Protein AF-A0A382VD37-F1 (afdb_monomer)

Organism: NCBI:txid408172

Foldseek 3Di:
DPPPPPQPDPVLLVLLLVLLVVQLVVLVVQLVVLVVCLVPPDPVDVVPDPNVVSVVVSVVSNVVSVVSNVVSVVLNVDDSVVSSVVSVVVVVVVCVVVVVVVCCVPVPPPPPPVCVVCVVVVHAADPDDQVRVCVVCVVVVAQEDEQDDQPPDDDPVGPDGLHADDAQHWYWDDRPPRDTDIATAHRSRDGD

Structure (mmCIF, N/CA/C/O backbone):
data_AF-A0A382VD37-F1
#
_entry.id   AF-A0A382VD37-F1
#
loop_
_atom_site.group_PDB
_atom_site.id
_atom_site.type_symbol
_atom_site.label_atom_id
_atom_site.label_alt_id
_atom_site.label_comp_id
_atom_site.label_asym_id
_atom_site.label_entity_id
_atom_site.label_seq_id
_atom_site.pdbx_PDB_ins_code
_atom_site.Cartn_x
_atom_site.Cartn_y
_atom_site.Cartn_z
_atom_site.occupancy
_atom_site.B_iso_or_equiv
_atom_site.auth_seq_id
_atom_site.auth_comp_id
_atom_site.auth_asym_id
_atom_site.auth_atom_id
_atom_site.pdbx_PDB_model_num
ATOM 1 N N . MET A 1 1 ? -47.216 -0.423 23.327 1.00 40.50 1 MET A N 1
ATOM 2 C CA . MET A 1 1 ? -46.438 -1.498 22.677 1.00 40.50 1 MET A CA 1
ATOM 3 C C . MET A 1 1 ? -44.983 -1.090 22.756 1.00 40.50 1 MET A C 1
ATOM 5 O O . MET A 1 1 ? -44.621 -0.078 22.175 1.00 40.50 1 MET A O 1
ATOM 9 N N . LYS A 1 2 ? -44.210 -1.758 23.613 1.00 43.31 2 LYS A N 1
ATOM 10 C CA . LYS A 1 2 ? -42.785 -1.485 23.799 1.00 43.31 2 LYS A CA 1
ATOM 11 C C . LYS A 1 2 ? -42.095 -2.097 22.583 1.00 43.31 2 LYS A C 1
ATOM 13 O O . LYS A 1 2 ? -42.167 -3.310 22.415 1.00 43.31 2 LYS A O 1
ATOM 18 N N . ASP A 1 3 ? -41.589 -1.253 21.694 1.00 46.91 3 ASP A N 1
ATOM 19 C CA . ASP A 1 3 ? -40.786 -1.697 20.562 1.00 46.91 3 ASP A CA 1
ATOM 20 C C . ASP A 1 3 ? -39.584 -2.456 21.131 1.00 46.91 3 ASP A C 1
ATOM 22 O O . ASP A 1 3 ? -38.801 -1.907 21.911 1.00 46.91 3 ASP A O 1
ATOM 26 N N . ASN A 1 4 ? -39.525 -3.756 20.856 1.00 46.91 4 ASN A N 1
ATOM 27 C CA . ASN A 1 4 ? -38.399 -4.586 21.233 1.00 46.91 4 ASN A CA 1
ATOM 28 C C . ASN A 1 4 ? -37.254 -4.189 20.305 1.00 46.91 4 ASN A C 1
ATOM 30 O O . ASN A 1 4 ? -37.081 -4.777 19.239 1.00 46.91 4 ASN A O 1
ATOM 34 N N . SER A 1 5 ? -36.481 -3.184 20.715 1.00 58.00 5 SER A N 1
ATOM 35 C CA . SER A 1 5 ? -35.178 -2.904 20.130 1.00 58.00 5 SER A CA 1
ATOM 36 C C . SER A 1 5 ? -34.369 -4.197 20.182 1.00 58.00 5 SER A C 1
ATOM 38 O O . SER A 1 5 ? -33.968 -4.638 21.261 1.00 58.00 5 SER A O 1
ATOM 40 N N . HIS A 1 6 ? -34.205 -4.846 19.032 1.00 67.19 6 HIS A N 1
ATOM 41 C CA . HIS A 1 6 ? -33.364 -6.024 18.895 1.00 67.19 6 HIS A CA 1
ATOM 42 C C . HIS A 1 6 ? -31.930 -5.615 19.230 1.00 67.19 6 HIS A C 1
ATOM 44 O O . HIS A 1 6 ? -31.227 -5.067 18.384 1.00 67.19 6 HIS A O 1
ATOM 50 N N . GLU A 1 7 ? -31.511 -5.848 20.475 1.00 75.88 7 GLU A N 1
ATOM 51 C CA . GLU A 1 7 ? -30.113 -5.681 20.851 1.00 75.88 7 GLU A CA 1
ATOM 52 C C . GLU A 1 7 ? -29.248 -6.531 19.908 1.00 75.88 7 GLU A C 1
ATOM 54 O O . GLU A 1 7 ? -29.588 -7.691 19.630 1.00 75.88 7 GLU A O 1
ATOM 59 N N . PRO A 1 8 ? -28.144 -5.977 19.378 1.00 80.19 8 PRO A N 1
ATOM 60 C CA . PRO A 1 8 ? -27.289 -6.713 18.467 1.00 80.19 8 PRO A CA 1
ATOM 61 C C . PRO A 1 8 ? -26.731 -7.962 19.161 1.00 80.19 8 PRO A C 1
ATOM 63 O O . PRO A 1 8 ? -26.454 -7.944 20.365 1.00 80.19 8 PRO A O 1
ATOM 66 N N . PRO A 1 9 ? -26.525 -9.061 18.414 1.00 89.19 9 PRO A N 1
ATOM 67 C CA . PRO A 1 9 ? -26.080 -10.316 18.997 1.00 89.19 9 PRO A CA 1
ATOM 68 C C . PRO A 1 9 ? -24.753 -10.121 19.734 1.00 89.19 9 PRO A C 1
ATOM 70 O O . PRO A 1 9 ? -23.871 -9.388 19.284 1.00 89.19 9 PRO A O 1
ATOM 73 N N . GLN A 1 10 ? -24.567 -10.831 20.847 1.00 89.69 10 GLN A N 1
ATOM 74 C CA . GLN A 1 10 ? -23.383 -10.689 21.703 1.00 89.69 10 GLN A CA 1
ATOM 75 C C . GLN A 1 10 ? -22.058 -10.861 20.933 1.00 89.69 10 GLN A C 1
ATOM 77 O O . GLN A 1 10 ? -21.050 -10.228 21.255 1.00 89.69 10 GLN A O 1
ATOM 82 N N . ILE A 1 11 ? -22.066 -11.691 19.885 1.00 92.00 11 ILE A N 1
ATOM 83 C CA . ILE A 1 11 ? -20.935 -11.886 18.970 1.00 92.00 11 ILE A CA 1
ATOM 84 C C . ILE A 1 11 ? -20.590 -10.585 18.231 1.00 92.00 11 ILE A C 1
ATOM 86 O O . ILE A 1 11 ? -19.419 -10.219 18.177 1.00 92.00 11 ILE A O 1
ATOM 90 N N . ALA A 1 12 ? -21.585 -9.851 17.724 1.00 92.88 12 ALA A N 1
ATOM 91 C CA . ALA A 1 12 ? -21.375 -8.583 17.025 1.00 92.88 12 ALA A CA 1
ATOM 92 C C . ALA A 1 12 ? -20.800 -7.507 17.955 1.00 92.88 12 ALA A C 1
ATOM 94 O O . ALA A 1 12 ? -19.926 -6.746 17.551 1.00 92.88 12 ALA A O 1
ATOM 95 N N . ILE A 1 13 ? -21.215 -7.484 19.225 1.00 93.00 13 ILE A N 1
ATOM 96 C CA . ILE A 1 13 ? -20.663 -6.557 20.225 1.00 93.00 13 ILE A CA 1
ATOM 97 C C . ILE A 1 13 ? -19.182 -6.866 20.495 1.00 93.00 13 ILE A C 1
ATOM 99 O O . ILE A 1 13 ? -18.349 -5.956 20.517 1.00 93.00 13 ILE A O 1
ATOM 103 N N . LYS A 1 14 ? -18.832 -8.150 20.671 1.00 95.00 14 LYS A N 1
ATOM 104 C CA . LYS A 1 14 ? -17.433 -8.585 20.847 1.00 95.00 14 LYS A CA 1
ATOM 105 C C . LYS A 1 14 ? -16.588 -8.254 19.619 1.00 95.00 14 LYS A C 1
ATOM 107 O O . LYS A 1 14 ? -15.491 -7.722 19.771 1.00 95.00 14 LYS A O 1
ATOM 112 N N . PHE A 1 15 ? -17.118 -8.514 18.426 1.00 95.81 15 PHE A N 1
ATOM 113 C CA . PHE A 1 15 ? -16.482 -8.164 17.160 1.00 95.81 15 PHE A CA 1
ATOM 114 C C . PHE A 1 15 ? -16.232 -6.657 17.047 1.00 95.81 15 PHE A C 1
ATOM 116 O O . PHE A 1 15 ? -15.111 -6.242 16.773 1.00 95.81 15 PHE A O 1
ATOM 123 N N . ALA A 1 16 ? -17.235 -5.826 17.336 1.00 95.75 16 ALA A N 1
ATOM 124 C CA . ALA A 1 16 ? -17.094 -4.378 17.263 1.00 95.75 16 ALA A CA 1
ATOM 125 C C . ALA A 1 16 ? -16.011 -3.865 18.222 1.00 95.75 16 ALA A C 1
ATOM 127 O O . ALA A 1 16 ? -15.140 -3.097 17.822 1.00 95.75 16 ALA A O 1
ATOM 128 N N . ASN A 1 17 ? -16.005 -4.336 19.474 1.00 95.38 17 ASN A N 1
ATOM 129 C CA . ASN A 1 17 ? -14.954 -3.980 20.428 1.00 95.38 17 ASN A CA 1
ATOM 130 C C . ASN A 1 17 ? -13.564 -4.420 19.939 1.00 95.38 17 ASN A C 1
ATOM 132 O O . ASN A 1 17 ? -12.619 -3.646 20.066 1.00 95.38 17 ASN A O 1
ATOM 136 N N . LEU A 1 18 ? -13.442 -5.612 19.343 1.00 96.56 18 LEU A N 1
ATOM 137 C CA . LEU A 1 18 ? -12.189 -6.086 18.752 1.00 96.56 18 LEU A CA 1
ATOM 138 C C . LEU A 1 18 ? -11.702 -5.142 17.645 1.00 96.56 18 LEU A C 1
ATOM 140 O O . LEU A 1 18 ? -10.546 -4.732 17.678 1.00 96.56 18 LEU A O 1
ATOM 144 N N . VAL A 1 19 ? -12.577 -4.752 16.712 1.00 96.94 19 VAL A N 1
ATOM 145 C CA . VAL A 1 19 ? -12.241 -3.812 15.627 1.00 96.94 19 VAL A CA 1
ATOM 146 C C . VAL A 1 19 ? -11.709 -2.497 16.194 1.00 96.94 19 VAL A C 1
ATOM 148 O O . VAL A 1 19 ? -10.670 -2.012 15.749 1.00 96.94 19 VAL A O 1
ATOM 151 N N . PHE A 1 20 ? -12.371 -1.938 17.211 1.00 97.19 20 PHE A N 1
ATOM 152 C CA . PHE A 1 20 ? -11.917 -0.684 17.804 1.00 97.19 20 PHE A CA 1
ATOM 153 C C . PHE A 1 20 ? -10.587 -0.819 18.556 1.00 97.19 20 PHE A C 1
ATOM 155 O O . PHE A 1 20 ? -9.725 0.045 18.412 1.00 97.19 20 PHE A O 1
ATOM 162 N N . VAL A 1 21 ? -10.386 -1.906 19.308 1.00 97.25 21 VAL A N 1
ATOM 163 C CA . VAL A 1 21 ? -9.115 -2.183 20.003 1.00 97.25 21 VAL A CA 1
ATOM 164 C C . VAL A 1 21 ? -7.969 -2.369 19.008 1.00 97.25 21 VAL A C 1
ATOM 166 O O . VAL A 1 21 ? -6.906 -1.779 19.191 1.00 97.25 21 VAL A O 1
ATOM 169 N N . LEU A 1 22 ? -8.185 -3.136 17.935 1.00 97.19 22 LEU A N 1
ATOM 170 C CA . LEU A 1 22 ? -7.194 -3.317 16.872 1.00 97.19 22 LEU A CA 1
ATOM 171 C C . LEU A 1 22 ? -6.863 -1.991 16.183 1.00 97.19 22 LEU A C 1
ATOM 173 O O . LEU A 1 22 ? -5.694 -1.727 15.918 1.00 97.19 22 LEU A O 1
ATOM 177 N N . GLY A 1 23 ? -7.861 -1.132 15.959 1.00 96.31 23 GLY A N 1
ATOM 178 C CA . GLY A 1 23 ? -7.646 0.215 15.433 1.00 96.31 23 GLY A CA 1
ATOM 179 C C . GLY A 1 23 ? -6.770 1.074 16.349 1.00 96.31 23 GLY A C 1
ATOM 180 O O . GLY A 1 23 ? -5.810 1.679 15.877 1.00 96.31 23 GLY A O 1
ATOM 181 N N . VAL A 1 24 ? -7.031 1.080 17.664 1.00 97.31 24 VAL A N 1
ATOM 182 C CA . VAL A 1 24 ? -6.170 1.784 18.635 1.00 97.31 24 VAL A CA 1
ATOM 183 C C . VAL A 1 24 ? -4.738 1.253 18.578 1.00 97.31 24 VAL A C 1
ATOM 185 O O . VAL A 1 24 ? -3.804 2.044 18.459 1.00 97.31 24 VAL A O 1
ATOM 188 N N . LEU A 1 25 ? -4.553 -0.071 18.621 1.00 97.44 25 LEU A N 1
ATOM 189 C CA . LEU A 1 25 ? -3.226 -0.690 18.555 1.00 97.44 25 LEU A CA 1
ATOM 190 C C . LEU A 1 25 ? -2.492 -0.324 17.262 1.00 97.44 25 LEU A C 1
ATOM 192 O O . LEU A 1 25 ? -1.325 0.058 17.315 1.00 97.44 25 LEU A O 1
ATOM 196 N N . PHE A 1 26 ? -3.175 -0.380 16.117 1.00 96.69 26 PHE A N 1
ATOM 197 C CA . PHE A 1 26 ? -2.612 -0.001 14.824 1.00 96.69 26 PHE A CA 1
ATOM 198 C C . PHE A 1 26 ? -2.076 1.434 14.835 1.00 96.69 26 PHE A C 1
ATOM 200 O O . PHE A 1 26 ? -0.938 1.666 14.432 1.00 96.69 26 PHE A O 1
ATOM 207 N N . PHE A 1 27 ? -2.850 2.394 15.351 1.00 97.62 27 PHE A N 1
ATOM 208 C CA . PHE A 1 27 ? -2.403 3.786 15.410 1.00 97.62 27 PHE A CA 1
ATOM 209 C C . PHE A 1 27 ? -1.290 4.025 16.434 1.00 97.62 27 PHE A C 1
ATOM 211 O O . PHE A 1 27 ? -0.398 4.830 16.166 1.00 97.62 27 PHE A O 1
ATOM 218 N N . VAL A 1 28 ? -1.272 3.297 17.556 1.00 97.00 28 VAL A N 1
ATOM 219 C CA . VAL A 1 28 ? -0.129 3.311 18.486 1.00 97.00 28 VAL A CA 1
ATOM 220 C C . VAL A 1 28 ? 1.139 2.836 17.775 1.00 97.00 28 VAL A C 1
ATOM 222 O O . VAL A 1 28 ? 2.159 3.525 17.820 1.00 97.00 28 VAL A O 1
ATOM 225 N N . PHE A 1 29 ? 1.076 1.707 17.063 1.00 96.94 29 PHE A N 1
ATOM 226 C CA . PHE A 1 29 ? 2.214 1.203 16.294 1.00 96.94 29 PHE A CA 1
ATOM 227 C C . PHE A 1 29 ? 2.635 2.161 15.180 1.00 96.94 29 PHE A C 1
ATOM 229 O O . PHE A 1 29 ? 3.830 2.347 14.980 1.00 96.94 29 PHE A O 1
ATOM 236 N N . LEU A 1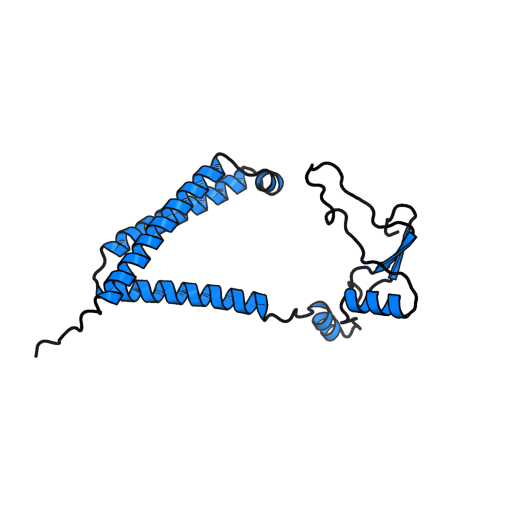 30 ? 1.692 2.812 14.496 1.00 96.00 30 LEU A N 1
ATOM 237 C CA . LEU A 1 30 ? 1.988 3.796 13.453 1.00 96.00 30 LEU A CA 1
ATOM 238 C C . LEU A 1 30 ? 2.751 5.006 14.008 1.00 96.00 30 LEU A C 1
ATOM 240 O O . LEU A 1 30 ? 3.718 5.458 13.391 1.00 96.00 30 LEU A O 1
ATOM 244 N N . ILE A 1 31 ? 2.363 5.507 15.185 1.00 95.25 31 ILE A N 1
ATOM 245 C CA . ILE A 1 31 ? 3.072 6.602 15.861 1.00 95.25 31 ILE A CA 1
ATOM 246 C C . ILE A 1 31 ? 4.474 6.145 16.276 1.00 95.25 31 ILE A C 1
ATOM 248 O O . ILE A 1 31 ? 5.445 6.825 15.952 1.00 95.25 31 ILE A O 1
ATOM 252 N N . ILE A 1 32 ? 4.597 4.986 16.935 1.00 95.12 32 ILE A N 1
ATOM 253 C CA . ILE A 1 32 ? 5.898 4.436 17.353 1.00 95.12 32 ILE A CA 1
ATOM 254 C C . ILE A 1 32 ? 6.809 4.247 16.141 1.00 95.12 32 ILE A C 1
ATOM 256 O O . ILE A 1 32 ? 7.943 4.712 16.153 1.00 95.12 32 ILE A O 1
ATOM 260 N N . PHE A 1 33 ? 6.306 3.629 15.073 1.00 92.88 33 PHE A N 1
ATOM 261 C CA . PHE A 1 33 ? 7.038 3.434 13.826 1.00 92.88 33 PHE A CA 1
ATOM 262 C C . PHE A 1 33 ? 7.534 4.764 13.252 1.00 92.88 33 PHE A C 1
ATOM 264 O O . PHE A 1 33 ? 8.702 4.875 12.882 1.00 92.88 33 PHE A O 1
ATOM 271 N N . SER A 1 34 ? 6.672 5.783 13.228 1.00 90.62 34 SER A N 1
ATOM 272 C CA . SER A 1 34 ? 7.020 7.111 12.717 1.00 90.62 34 SER A CA 1
ATOM 273 C C . SER A 1 34 ? 8.104 7.784 13.561 1.00 90.62 34 SER A C 1
ATOM 275 O O . SER A 1 34 ? 9.024 8.377 13.008 1.00 90.62 34 SER A O 1
ATOM 277 N N . ILE A 1 35 ? 8.047 7.646 14.890 1.00 90.50 35 ILE A N 1
ATOM 278 C CA . ILE A 1 35 ? 9.073 8.161 15.808 1.00 90.50 35 ILE A CA 1
ATOM 279 C C . ILE A 1 35 ? 10.390 7.393 15.633 1.00 90.50 35 ILE A C 1
ATOM 281 O O . ILE A 1 35 ? 11.450 7.999 15.500 1.00 90.50 35 ILE A O 1
ATOM 285 N N . CYS A 1 36 ? 10.349 6.060 15.585 1.00 88.88 36 CYS A N 1
ATOM 286 C CA . CYS A 1 36 ? 11.542 5.241 15.374 1.00 88.88 36 CYS A CA 1
ATOM 287 C C . CYS A 1 36 ? 12.233 5.582 14.049 1.00 88.88 36 CYS A C 1
ATOM 289 O O . CYS A 1 36 ? 13.454 5.716 14.011 1.00 88.88 36 CYS A O 1
ATOM 291 N N . ARG A 1 37 ? 11.459 5.760 12.972 1.00 84.25 37 ARG A N 1
ATOM 292 C CA . ARG A 1 37 ? 11.990 6.141 11.660 1.00 84.25 37 ARG A CA 1
ATOM 293 C C . ARG A 1 37 ? 12.454 7.586 11.572 1.00 84.25 37 ARG A C 1
ATOM 295 O O . ARG A 1 37 ? 13.310 7.876 10.743 1.00 84.25 37 ARG A O 1
ATOM 302 N N . PHE A 1 38 ? 11.933 8.459 12.424 1.00 82.94 38 PHE A N 1
ATOM 303 C CA . PHE A 1 38 ? 12.441 9.814 12.564 1.00 82.94 38 PHE A CA 1
ATOM 304 C C . PHE A 1 38 ? 13.868 9.828 13.136 1.00 82.94 38 PHE A C 1
ATOM 306 O O . PHE A 1 38 ? 14.720 10.541 12.616 1.00 82.94 38 PHE A O 1
ATOM 313 N N . TYR A 1 39 ? 14.146 9.011 14.159 1.00 82.19 39 TYR A N 1
ATOM 314 C CA . TYR A 1 39 ? 15.483 8.937 14.765 1.00 82.19 39 TYR A CA 1
ATOM 315 C C . TYR A 1 39 ? 16.482 8.103 13.954 1.00 82.19 39 TYR A C 1
ATOM 317 O O . TYR A 1 39 ? 17.660 8.439 13.931 1.00 82.19 39 TYR A O 1
ATOM 325 N N . ASN A 1 40 ? 16.017 7.043 13.286 1.00 81.00 40 ASN A N 1
ATOM 326 C CA . ASN A 1 40 ? 16.848 6.148 12.479 1.00 81.00 40 ASN A CA 1
ATOM 327 C C . ASN A 1 40 ? 16.296 6.040 11.041 1.00 81.00 40 ASN A C 1
ATOM 329 O O . ASN A 1 40 ? 15.638 5.044 10.704 1.00 81.00 40 ASN A O 1
ATOM 333 N N . PRO A 1 41 ? 16.502 7.060 10.187 1.00 75.75 41 PRO A N 1
ATOM 334 C CA . PRO A 1 41 ? 16.145 6.977 8.773 1.00 75.75 41 PRO A CA 1
ATOM 335 C C . PRO A 1 41 ? 17.007 5.923 8.059 1.00 75.75 41 PRO A C 1
ATOM 337 O O . PRO A 1 41 ? 18.180 5.754 8.370 1.00 75.75 41 PRO A O 1
ATOM 340 N N . THR A 1 42 ? 16.428 5.188 7.104 1.00 71.38 42 THR A N 1
ATOM 341 C CA . THR A 1 42 ? 17.194 4.235 6.278 1.00 71.38 42 THR A CA 1
ATOM 342 C C . THR A 1 42 ? 17.986 4.954 5.201 1.00 71.38 42 THR A C 1
ATOM 344 O O . THR A 1 42 ? 17.493 5.935 4.646 1.00 71.38 42 THR A O 1
ATOM 347 N N . ASP A 1 43 ? 19.123 4.380 4.817 1.00 65.75 43 ASP A N 1
ATOM 348 C CA . ASP A 1 43 ? 20.001 4.907 3.767 1.00 65.75 43 ASP A CA 1
ATOM 349 C C . ASP A 1 43 ? 19.255 5.196 2.451 1.00 65.75 43 ASP A C 1
ATOM 351 O O . ASP A 1 43 ? 19.401 6.276 1.887 1.00 65.75 43 ASP A O 1
ATOM 355 N N . ASP A 1 44 ? 18.344 4.312 2.023 1.00 63.09 44 ASP A N 1
AT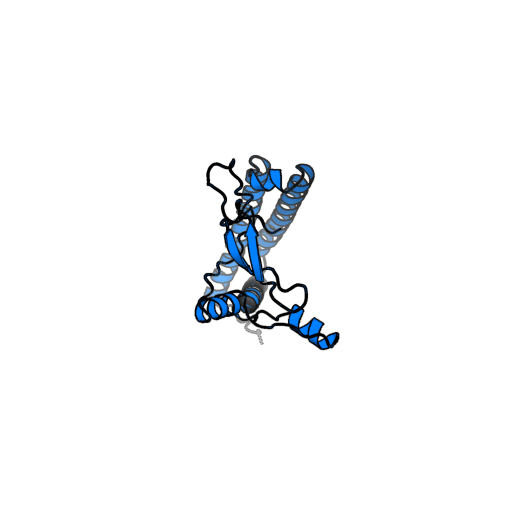OM 356 C CA . ASP A 1 44 ? 17.506 4.523 0.825 1.00 63.09 44 ASP A CA 1
ATOM 357 C C . ASP A 1 44 ? 16.611 5.775 0.922 1.00 63.09 44 ASP A C 1
ATOM 359 O O . ASP A 1 44 ? 16.399 6.495 -0.053 1.00 63.09 44 ASP A O 1
ATOM 363 N N . ALA A 1 45 ? 16.119 6.090 2.122 1.00 60.25 45 ALA A N 1
ATOM 364 C CA . ALA A 1 45 ? 15.268 7.255 2.340 1.00 60.25 45 ALA A CA 1
ATOM 365 C C . ALA A 1 45 ? 16.081 8.558 2.306 1.00 60.25 45 ALA A C 1
ATOM 367 O O . ALA A 1 45 ? 15.600 9.550 1.762 1.00 60.25 45 ALA A O 1
ATOM 368 N N . ILE A 1 46 ? 17.307 8.538 2.842 1.00 63.72 46 ILE A N 1
ATOM 369 C CA . ILE A 1 46 ? 18.244 9.673 2.827 1.00 63.72 46 ILE A CA 1
ATOM 370 C C . ILE A 1 46 ? 18.706 9.973 1.395 1.00 63.72 46 ILE A C 1
ATOM 372 O O . ILE A 1 46 ? 18.810 11.133 1.010 1.00 63.72 46 ILE A O 1
ATOM 376 N N . ILE A 1 47 ? 18.957 8.935 0.590 1.00 62.94 47 ILE A N 1
ATOM 377 C CA . ILE A 1 47 ? 19.387 9.084 -0.809 1.00 62.94 47 ILE A CA 1
ATOM 378 C C . ILE A 1 47 ? 18.268 9.685 -1.672 1.00 62.94 47 ILE A C 1
ATOM 380 O O . ILE A 1 47 ? 18.534 10.441 -2.606 1.00 62.94 47 ILE A O 1
ATOM 384 N N . LYS A 1 48 ? 17.010 9.349 -1.371 1.00 65.06 48 LYS A N 1
ATOM 385 C CA . LYS A 1 48 ? 15.863 9.669 -2.227 1.00 65.06 48 LYS A CA 1
ATOM 386 C C . LYS A 1 48 ? 15.136 10.963 -1.858 1.00 65.06 48 LYS A C 1
ATOM 388 O O . LYS A 1 48 ? 14.442 11.515 -2.708 1.00 65.06 48 LYS A O 1
ATOM 393 N N . PHE A 1 49 ? 15.277 11.441 -0.623 1.00 69.56 49 PHE A N 1
ATOM 394 C CA . PHE A 1 49 ? 14.553 12.606 -0.115 1.00 69.56 49 PHE A CA 1
ATOM 395 C C . PHE A 1 49 ? 15.462 13.541 0.673 1.00 69.56 49 PHE A C 1
ATOM 397 O O . PHE A 1 49 ? 16.358 13.113 1.395 1.00 69.56 49 PHE A O 1
ATOM 404 N N . SER A 1 50 ? 15.169 14.841 0.603 1.00 75.12 50 SER A N 1
ATOM 405 C CA . SER A 1 50 ? 15.798 15.798 1.515 1.00 75.12 50 SER A CA 1
ATOM 406 C C . SER A 1 50 ? 15.355 15.534 2.963 1.00 75.12 50 SER A C 1
ATOM 408 O O . SER A 1 50 ? 14.213 15.134 3.212 1.00 75.12 50 SER A O 1
ATOM 410 N N . ASN A 1 51 ? 16.234 15.800 3.936 1.00 73.06 51 ASN A N 1
ATOM 411 C CA . ASN A 1 51 ? 15.927 15.623 5.365 1.00 73.06 51 ASN A CA 1
ATOM 412 C C . ASN A 1 51 ? 14.634 16.348 5.787 1.00 73.06 51 ASN A C 1
ATOM 414 O O . ASN A 1 51 ? 13.847 15.824 6.578 1.00 73.06 51 ASN A O 1
ATOM 418 N N . ASP A 1 52 ? 14.371 17.516 5.200 1.00 80.19 52 ASP A N 1
ATOM 419 C CA . ASP A 1 52 ? 13.161 18.302 5.447 1.00 80.19 52 ASP A CA 1
ATOM 420 C C . ASP A 1 52 ? 11.883 17.626 4.927 1.00 80.19 52 ASP A C 1
ATOM 422 O O . ASP A 1 52 ? 10.815 17.743 5.534 1.00 80.19 52 ASP A O 1
ATOM 426 N N . GLU A 1 53 ? 11.954 16.913 3.802 1.00 84.25 53 GLU A N 1
ATOM 427 C CA . GLU A 1 53 ? 10.815 16.165 3.261 1.00 84.25 53 GLU A CA 1
ATOM 428 C C . GLU A 1 53 ? 10.493 14.932 4.095 1.00 84.25 53 GLU A C 1
ATOM 430 O O . GLU A 1 53 ? 9.317 14.690 4.381 1.00 84.25 53 GLU A O 1
ATOM 435 N N . LEU A 1 54 ? 11.520 14.206 4.544 1.00 82.38 54 LEU A N 1
ATOM 436 C CA . LEU A 1 54 ? 11.356 13.078 5.461 1.00 82.38 54 LEU A CA 1
ATOM 437 C C . LEU A 1 54 ? 10.719 13.530 6.775 1.00 82.38 54 LEU A C 1
ATOM 439 O O . LEU A 1 54 ? 9.747 12.924 7.230 1.00 82.38 54 LEU A O 1
ATOM 443 N N . LEU A 1 55 ? 11.198 14.639 7.345 1.00 83.12 55 LEU A N 1
ATOM 444 C CA . LEU A 1 55 ? 10.613 15.237 8.543 1.00 83.12 55 LEU A CA 1
ATOM 445 C C . LEU A 1 55 ? 9.128 15.559 8.330 1.00 83.12 55 LEU A C 1
ATOM 447 O O . LEU A 1 55 ? 8.279 15.134 9.117 1.00 83.12 55 LEU A O 1
ATOM 451 N N . ARG A 1 56 ? 8.786 16.266 7.244 1.00 87.81 56 ARG A N 1
ATOM 452 C CA . ARG A 1 56 ? 7.387 16.594 6.924 1.00 87.81 56 ARG A CA 1
ATOM 453 C C . ARG A 1 56 ? 6.527 15.345 6.742 1.00 87.81 56 ARG A C 1
ATOM 455 O O . ARG A 1 56 ? 5.357 15.363 7.120 1.00 87.81 56 ARG A O 1
ATOM 462 N N . TYR A 1 57 ? 7.075 14.282 6.163 1.00 90.00 57 TYR A N 1
ATOM 463 C CA . TYR A 1 57 ? 6.371 13.020 5.966 1.00 90.00 57 TYR A CA 1
ATOM 464 C C . TYR A 1 57 ? 6.043 12.330 7.299 1.00 90.00 57 TYR A C 1
ATOM 466 O O . TYR A 1 57 ? 4.874 12.045 7.564 1.00 90.00 57 TYR A O 1
ATOM 474 N N . TYR A 1 58 ? 7.029 12.133 8.178 1.00 90.44 58 TYR A N 1
ATOM 475 C CA . TYR A 1 58 ? 6.795 11.474 9.469 1.00 90.44 58 TYR A CA 1
ATOM 476 C C . TYR A 1 58 ? 5.932 12.314 10.416 1.00 90.44 58 TYR A C 1
ATOM 478 O O . TYR A 1 58 ? 5.089 11.757 11.119 1.00 90.44 58 TYR A O 1
ATOM 486 N N . LEU A 1 59 ? 6.045 13.647 10.385 1.00 90.94 59 LEU A N 1
ATOM 487 C CA . LEU A 1 59 ? 5.139 14.524 11.135 1.00 90.94 59 LEU A CA 1
ATOM 488 C C . LEU A 1 59 ? 3.681 14.373 10.681 1.00 90.94 59 LEU A C 1
ATOM 490 O O . LEU A 1 59 ? 2.783 14.316 11.522 1.00 90.94 59 LEU A O 1
ATOM 494 N N . LYS A 1 60 ? 3.430 14.250 9.370 1.00 94.38 60 LYS A N 1
ATOM 495 C CA . LYS A 1 60 ? 2.082 13.967 8.848 1.00 94.38 60 LYS A CA 1
ATOM 496 C C . LYS A 1 60 ? 1.564 12.615 9.338 1.00 94.38 60 LYS A C 1
ATOM 498 O O . LYS A 1 60 ? 0.403 12.533 9.732 1.00 94.38 60 LYS A O 1
ATOM 503 N N . LEU A 1 61 ? 2.406 11.579 9.357 1.00 94.38 61 LEU A N 1
ATOM 504 C CA . LEU A 1 61 ? 2.021 10.259 9.868 1.00 94.38 61 LEU A CA 1
ATOM 505 C C . LEU A 1 61 ? 1.680 10.295 11.359 1.00 94.38 61 LEU A C 1
ATOM 507 O O . LEU A 1 61 ? 0.645 9.763 11.749 1.00 94.38 61 LEU A O 1
ATOM 511 N N . ILE A 1 62 ? 2.488 10.970 12.182 1.00 95.19 62 ILE A N 1
ATOM 512 C CA . ILE A 1 62 ? 2.192 11.149 13.610 1.00 95.19 62 ILE A CA 1
ATOM 513 C C . ILE A 1 62 ? 0.863 11.887 13.787 1.00 95.19 62 ILE A C 1
ATOM 515 O O . ILE A 1 62 ? 0.027 11.456 14.578 1.00 95.19 62 ILE A O 1
ATOM 519 N N . PHE A 1 63 ? 0.631 12.960 13.026 1.00 96.00 63 PHE A N 1
ATOM 520 C CA . PHE A 1 63 ? -0.613 13.726 13.093 1.00 96.00 63 PHE A CA 1
ATOM 521 C C . PHE A 1 63 ? -1.843 12.869 12.754 1.00 96.00 63 PHE A C 1
ATOM 523 O O . PHE A 1 63 ? -2.814 12.850 13.513 1.00 96.00 63 PHE A O 1
ATOM 530 N N . ILE A 1 64 ? -1.779 12.093 11.666 1.00 96.81 64 ILE A N 1
ATOM 531 C CA . ILE A 1 64 ? -2.819 11.119 11.294 1.00 96.81 64 ILE A CA 1
ATOM 532 C C . ILE A 1 64 ? -2.991 10.069 12.399 1.00 96.81 64 ILE A C 1
ATOM 534 O O . ILE A 1 64 ? -4.118 9.726 12.754 1.00 96.81 64 ILE A O 1
ATOM 538 N N . GLY A 1 65 ? -1.884 9.596 12.973 1.00 96.62 65 GLY A N 1
ATOM 539 C CA . GLY A 1 65 ? -1.875 8.627 14.059 1.00 96.62 65 GLY A CA 1
ATOM 540 C C . GLY A 1 65 ? -2.621 9.107 15.296 1.00 96.62 65 GLY A C 1
ATOM 541 O O . GLY A 1 65 ? -3.457 8.383 15.831 1.00 96.62 65 GLY A O 1
ATOM 542 N N . VAL A 1 66 ? -2.374 10.346 15.722 1.00 97.00 66 VAL A N 1
ATOM 543 C CA . VAL A 1 66 ? -3.040 10.951 16.883 1.00 97.00 66 VAL A CA 1
ATOM 544 C C . VAL A 1 66 ? -4.540 11.109 16.633 1.00 97.00 66 VAL A C 1
ATOM 546 O O . VAL A 1 66 ? -5.341 10.736 17.491 1.00 97.00 66 VAL A O 1
ATOM 549 N N . ILE A 1 67 ? -4.938 11.595 15.452 1.00 97.56 67 ILE A N 1
ATOM 550 C CA . ILE A 1 67 ? -6.357 11.705 15.078 1.00 97.56 67 ILE A CA 1
ATOM 551 C C . ILE A 1 67 ? -7.024 10.325 15.091 1.00 97.56 67 ILE A C 1
ATOM 553 O O . ILE A 1 67 ? -8.104 10.168 15.664 1.00 97.56 67 ILE A O 1
ATOM 557 N N . GLY A 1 68 ? -6.370 9.319 14.506 1.00 96.56 68 GLY A N 1
ATOM 558 C CA . GLY A 1 68 ? -6.850 7.941 14.497 1.00 96.56 68 GLY A CA 1
ATOM 559 C C . GLY A 1 68 ? -7.015 7.376 15.906 1.00 96.56 68 GLY A C 1
ATOM 560 O O . GLY A 1 68 ? -8.054 6.800 16.225 1.00 96.56 68 GLY A O 1
ATOM 561 N N . LEU A 1 69 ? -6.044 7.608 16.789 1.00 96.81 69 LEU A N 1
ATOM 562 C CA . LEU A 1 69 ? -6.087 7.153 18.177 1.00 96.81 69 LEU A CA 1
ATOM 563 C C . LEU A 1 69 ? -7.251 7.783 18.952 1.00 96.81 69 LEU A C 1
ATOM 565 O O . LEU A 1 69 ? -7.947 7.082 19.687 1.00 96.81 69 LEU A O 1
ATOM 569 N N . ILE A 1 70 ? -7.514 9.076 18.744 1.00 96.88 70 ILE A N 1
ATOM 570 C CA . ILE A 1 70 ? -8.673 9.763 19.330 1.00 96.88 70 ILE A CA 1
ATOM 571 C C . ILE A 1 70 ? -9.974 9.175 18.778 1.00 96.88 70 ILE A C 1
ATOM 573 O O . ILE A 1 70 ? -10.868 8.846 19.557 1.00 96.88 70 ILE A O 1
ATOM 577 N N . PHE A 1 71 ? -10.083 9.005 17.458 1.00 96.31 71 PHE A N 1
ATOM 578 C CA . PHE A 1 71 ? -11.282 8.465 16.814 1.00 96.31 71 PHE A CA 1
ATOM 579 C C . PHE A 1 71 ? -11.608 7.048 17.306 1.00 96.31 71 PHE A C 1
ATOM 581 O O . PHE A 1 71 ? -12.726 6.787 17.753 1.00 96.31 71 PHE A O 1
ATOM 588 N N . PHE A 1 72 ? -10.631 6.140 17.289 1.00 95.94 72 PHE A N 1
ATOM 589 C CA . PHE A 1 72 ? -10.826 4.754 17.714 1.00 95.94 72 PHE A CA 1
ATOM 590 C C . PHE A 1 72 ? -10.981 4.621 19.235 1.00 95.94 72 PHE A C 1
ATOM 592 O O . PHE A 1 72 ? -11.821 3.849 19.703 1.00 95.94 72 PHE A O 1
ATOM 599 N N . GLY A 1 73 ? -10.246 5.421 20.013 1.00 94.31 73 GLY A N 1
ATOM 600 C CA . GLY A 1 73 ? -10.386 5.479 21.467 1.00 94.31 73 GLY A CA 1
ATOM 601 C C . GLY A 1 73 ? -11.761 5.994 21.901 1.00 94.31 73 GLY A C 1
ATOM 602 O O . GLY A 1 73 ? -12.396 5.407 22.778 1.00 94.31 73 GLY A O 1
ATOM 603 N N . PHE A 1 74 ? -12.269 7.045 21.250 1.00 94.31 74 PHE A N 1
ATOM 604 C CA . PHE A 1 74 ? -13.635 7.529 21.463 1.00 94.31 74 PHE A CA 1
ATOM 605 C C . PHE A 1 74 ? -14.676 6.513 20.977 1.00 94.31 74 PHE A C 1
ATOM 607 O O . PHE A 1 74 ? -15.691 6.298 21.641 1.00 94.31 74 PHE A 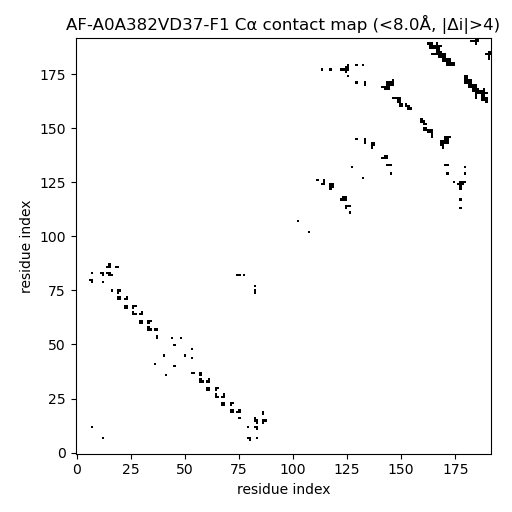O 1
ATOM 614 N N . GLY A 1 75 ? -14.385 5.814 19.878 1.00 92.06 75 GLY A N 1
ATOM 615 C CA . GLY A 1 75 ? -15.201 4.733 19.330 1.00 92.06 75 GLY A CA 1
ATOM 616 C C . GLY A 1 75 ? -15.540 3.629 20.338 1.00 92.06 75 GLY A C 1
ATOM 617 O O . GLY A 1 75 ? -16.669 3.134 20.365 1.00 92.06 75 GLY A O 1
ATOM 618 N N . LEU A 1 76 ? -14.621 3.310 21.258 1.00 92.88 76 LEU A N 1
ATOM 619 C CA . LEU A 1 76 ? -14.861 2.342 22.338 1.00 92.88 76 LEU A CA 1
ATOM 620 C C . LEU A 1 76 ? -15.956 2.776 23.324 1.00 92.88 76 LEU A C 1
ATOM 622 O O . LEU A 1 76 ? -16.565 1.917 23.966 1.00 92.88 76 LEU A O 1
ATOM 626 N N . ARG A 1 77 ? -16.250 4.076 23.430 1.00 93.19 77 ARG A N 1
ATOM 627 C CA . ARG A 1 77 ? -17.270 4.636 24.334 1.00 93.19 77 ARG A CA 1
ATOM 628 C C . ARG A 1 77 ? -18.629 4.868 23.665 1.00 93.19 77 ARG A C 1
ATOM 630 O O . ARG A 1 77 ? -19.560 5.307 24.335 1.00 93.19 77 ARG A O 1
ATOM 637 N N . LEU A 1 78 ? -18.761 4.588 22.368 1.00 92.75 78 LEU A N 1
ATOM 638 C CA . LEU A 1 78 ? -20.021 4.767 21.645 1.00 92.75 78 LEU A CA 1
ATOM 639 C C . LEU A 1 78 ? -21.110 3.803 22.129 1.00 92.75 78 LEU A C 1
ATOM 641 O O . LEU A 1 78 ? -20.828 2.702 22.612 1.00 92.75 78 LEU A O 1
ATOM 645 N N . LYS A 1 79 ? -22.370 4.213 21.921 1.00 94.69 79 LYS A N 1
ATOM 646 C CA . LYS A 1 79 ? -23.545 3.346 22.088 1.00 94.69 79 LYS A CA 1
ATOM 647 C C . LYS A 1 79 ? -23.366 2.064 21.273 1.00 94.69 79 LYS A C 1
ATOM 649 O O . LYS A 1 79 ? -22.832 2.111 20.166 1.00 94.69 79 LYS A O 1
ATOM 654 N N . ILE A 1 80 ? -23.829 0.945 21.824 1.00 91.81 80 ILE A N 1
ATOM 655 C CA . ILE A 1 80 ? -23.618 -0.400 21.271 1.00 91.81 80 ILE A CA 1
ATOM 656 C C . ILE A 1 80 ? -24.062 -0.495 19.805 1.00 91.81 80 ILE A C 1
ATOM 658 O O . ILE A 1 80 ? -23.256 -0.908 18.974 1.00 91.81 80 ILE A O 1
ATOM 662 N N . ASP A 1 81 ? -25.258 -0.014 19.467 1.00 91.62 81 ASP A N 1
ATOM 663 C CA . ASP A 1 81 ? -25.786 -0.089 18.095 1.00 91.62 81 ASP A CA 1
ATOM 664 C C . ASP A 1 81 ? -24.918 0.687 17.098 1.00 91.62 81 ASP A C 1
ATOM 666 O O . ASP A 1 81 ? -24.538 0.181 16.042 1.00 91.62 81 ASP A O 1
ATOM 670 N N . LEU A 1 82 ? -24.530 1.912 17.466 1.00 93.50 82 LEU A N 1
ATOM 671 C CA . LEU A 1 82 ? -23.681 2.757 16.629 1.00 93.50 82 LEU A CA 1
ATOM 672 C C . LEU A 1 82 ? -22.283 2.156 16.466 1.00 93.50 82 LEU A C 1
ATOM 674 O O . LEU A 1 82 ? -21.724 2.183 15.373 1.00 93.50 82 LEU A O 1
ATOM 678 N N . LYS A 1 83 ? -21.723 1.599 17.543 1.00 94.25 83 LYS A N 1
ATOM 679 C CA . LYS A 1 83 ? -20.407 0.962 17.532 1.00 94.25 83 LYS A CA 1
ATOM 680 C C . LYS A 1 83 ? -20.388 -0.248 16.602 1.00 94.25 83 LYS A C 1
ATOM 682 O O . LYS A 1 83 ? -19.459 -0.387 15.809 1.00 94.25 83 LYS A O 1
ATOM 687 N N . VAL A 1 84 ? -21.413 -1.098 16.679 1.00 95.75 84 VAL A N 1
ATOM 688 C CA . VAL A 1 84 ? -21.543 -2.269 15.807 1.00 95.75 84 VAL A CA 1
ATOM 689 C C . VAL A 1 84 ? -21.657 -1.825 14.350 1.00 95.75 84 VAL A C 1
ATOM 691 O O . VAL A 1 84 ? -20.841 -2.255 13.536 1.00 95.75 84 VAL A O 1
ATOM 694 N N . ASN A 1 85 ? -22.556 -0.892 14.031 1.00 95.31 85 ASN A N 1
ATOM 695 C CA . ASN A 1 85 ? -22.717 -0.394 12.662 1.00 95.31 85 ASN A CA 1
ATOM 696 C C . ASN A 1 85 ? -21.431 0.228 12.104 1.00 95.31 85 ASN A C 1
ATOM 698 O O . ASN A 1 85 ? -21.028 -0.074 10.981 1.00 95.31 85 ASN A O 1
ATOM 702 N N . LEU A 1 86 ? -20.750 1.053 12.904 1.00 95.81 86 LEU A N 1
ATOM 703 C CA . LEU A 1 86 ? -19.501 1.696 12.502 1.00 95.81 86 LEU A CA 1
ATOM 704 C C . LEU A 1 86 ? -18.379 0.669 12.286 1.00 95.81 86 LEU A C 1
ATOM 706 O O . LEU A 1 86 ? -17.622 0.789 11.326 1.00 95.81 86 LEU A O 1
ATOM 710 N N . SER A 1 87 ? -18.298 -0.369 13.126 1.00 96.50 87 SER A N 1
ATOM 711 C CA . SER A 1 87 ? -17.311 -1.444 12.962 1.00 96.50 87 SER A CA 1
ATOM 712 C C . SER A 1 87 ? -17.507 -2.226 11.661 1.00 96.50 87 SER A C 1
ATOM 714 O O . SER A 1 87 ? -16.536 -2.476 10.949 1.00 96.50 87 SER A O 1
ATOM 716 N N . VAL A 1 88 ? -18.758 -2.548 11.310 1.00 96.44 88 VAL A N 1
ATOM 717 C CA . VAL A 1 88 ? -19.087 -3.236 10.056 1.00 96.44 88 VAL A CA 1
ATOM 718 C C . VAL A 1 88 ? -18.721 -2.350 8.871 1.00 96.44 88 VAL A C 1
ATOM 720 O O . VAL A 1 88 ? -17.993 -2.803 7.995 1.00 96.44 88 VAL A O 1
ATOM 723 N N . MET A 1 89 ? -19.129 -1.077 8.890 1.00 96.94 89 MET A N 1
ATOM 724 C CA . MET A 1 89 ? -18.821 -0.108 7.834 1.00 96.94 89 MET A CA 1
ATOM 725 C C . MET A 1 89 ? -17.311 0.044 7.594 1.00 96.94 89 MET A C 1
ATOM 727 O O . MET A 1 89 ? -16.863 0.069 6.445 1.00 96.94 89 MET A O 1
ATOM 731 N N . LEU A 1 90 ? -16.510 0.141 8.661 1.00 96.06 90 LEU A N 1
ATOM 732 C CA . LEU A 1 90 ? -15.052 0.246 8.555 1.00 96.06 90 LEU A CA 1
ATOM 733 C C . LEU A 1 90 ? -14.457 -0.999 7.891 1.00 96.06 90 LEU A C 1
ATOM 735 O O . LEU A 1 90 ? -13.699 -0.879 6.930 1.00 96.06 90 LEU A O 1
ATOM 739 N N . VAL A 1 91 ? -14.837 -2.191 8.357 1.00 96.62 91 VAL A N 1
ATOM 740 C CA . VAL A 1 91 ? -14.318 -3.457 7.822 1.00 96.62 91 VAL A CA 1
ATOM 741 C C . VAL A 1 91 ? -14.735 -3.661 6.366 1.00 96.62 91 VAL A C 1
ATOM 743 O O . VAL A 1 91 ? -13.893 -4.012 5.542 1.00 96.62 91 VAL A O 1
ATOM 746 N N . THR A 1 92 ? -15.989 -3.379 6.006 1.00 97.25 92 THR A N 1
ATOM 747 C CA . THR A 1 92 ? -16.449 -3.496 4.613 1.00 97.25 92 THR A CA 1
ATOM 748 C C . THR A 1 92 ? -15.730 -2.517 3.694 1.00 97.25 92 THR A C 1
ATOM 750 O O . THR A 1 92 ? -15.394 -2.874 2.567 1.00 97.25 92 THR A O 1
ATOM 753 N N . THR A 1 93 ? -15.450 -1.301 4.174 1.00 96.19 93 THR A N 1
ATOM 754 C CA . THR A 1 93 ? -14.692 -0.301 3.409 1.00 96.19 93 THR A CA 1
ATOM 755 C C . THR A 1 93 ? -13.269 -0.787 3.149 1.00 96.19 93 THR A C 1
ATOM 757 O O . THR A 1 93 ? -12.830 -0.782 2.003 1.00 96.19 93 THR A O 1
ATOM 760 N N . VAL A 1 94 ? -12.578 -1.281 4.181 1.00 94.81 94 VAL A N 1
ATOM 761 C CA . VAL A 1 94 ? -11.221 -1.838 4.057 1.00 94.81 94 VAL A CA 1
ATOM 762 C C . VAL A 1 94 ? -11.201 -3.004 3.067 1.00 94.81 94 VAL A C 1
ATOM 764 O O . VAL A 1 94 ? -10.401 -2.991 2.135 1.00 94.81 94 VAL A O 1
ATOM 767 N N . ILE A 1 95 ? -12.117 -3.969 3.202 1.00 95.75 95 ILE A N 1
ATOM 768 C CA . ILE A 1 95 ? -12.216 -5.114 2.282 1.00 95.75 95 ILE A CA 1
ATOM 769 C C . ILE A 1 95 ? -12.462 -4.645 0.844 1.00 95.75 95 ILE A C 1
ATOM 771 O O . ILE A 1 95 ? -11.854 -5.174 -0.081 1.00 95.75 95 ILE A O 1
ATOM 775 N N . THR A 1 96 ? -13.320 -3.643 0.645 1.00 96.06 96 THR A N 1
ATOM 776 C CA . THR A 1 96 ? -13.643 -3.129 -0.693 1.00 96.06 96 THR A CA 1
ATOM 777 C C . THR A 1 96 ? -12.437 -2.451 -1.337 1.00 96.06 96 THR A C 1
ATOM 779 O O . THR A 1 96 ? -12.131 -2.730 -2.493 1.00 96.06 96 THR A O 1
ATOM 782 N N . VAL A 1 97 ? -11.727 -1.596 -0.593 1.00 93.75 97 VAL A N 1
ATOM 783 C CA . VAL A 1 97 ? -10.537 -0.889 -1.093 1.00 93.75 97 VAL A CA 1
ATOM 784 C C . VAL A 1 97 ? -9.432 -1.885 -1.447 1.00 93.75 97 VAL A C 1
ATOM 786 O O . VAL A 1 97 ? -8.965 -1.891 -2.584 1.00 93.75 97 VAL A O 1
ATOM 789 N N . TYR A 1 98 ? -9.078 -2.792 -0.532 1.00 90.75 98 TYR A N 1
ATOM 790 C CA . TYR A 1 98 ? -8.049 -3.804 -0.799 1.00 90.75 98 TYR A CA 1
ATOM 791 C C . TYR A 1 98 ? -8.471 -4.812 -1.873 1.00 90.75 98 TYR A C 1
ATOM 793 O O . TYR A 1 98 ? -7.638 -5.260 -2.663 1.00 90.75 98 TYR A O 1
ATOM 801 N N . GLY A 1 99 ? -9.759 -5.156 -1.938 1.00 92.62 99 GLY A N 1
ATOM 802 C CA . GLY A 1 99 ? -10.315 -6.006 -2.987 1.00 92.62 99 GLY A CA 1
ATOM 803 C C . GLY A 1 99 ? -10.189 -5.356 -4.362 1.00 92.62 99 GLY A C 1
ATOM 804 O O . GLY A 1 99 ? -9.761 -6.013 -5.308 1.00 92.62 99 GLY A O 1
ATOM 805 N N . PHE A 1 100 ? -10.479 -4.057 -4.468 1.00 90.12 100 PHE A N 1
ATOM 806 C CA . PHE A 1 100 ? -10.327 -3.299 -5.708 1.00 90.12 100 PHE A CA 1
ATOM 807 C C . PHE A 1 100 ? -8.861 -3.142 -6.129 1.00 90.12 100 PHE A C 1
ATOM 809 O O . PHE A 1 100 ? -8.546 -3.292 -7.311 1.00 90.12 100 PHE A O 1
ATOM 816 N N . GLU A 1 101 ? -7.957 -2.874 -5.185 1.00 86.94 101 GLU A N 1
ATOM 817 C CA . GLU A 1 101 ? -6.519 -2.808 -5.465 1.00 86.94 101 GLU A CA 1
ATOM 818 C C . GLU A 1 101 ? -5.975 -4.156 -5.936 1.00 86.94 101 GLU A C 1
ATOM 820 O O . GLU A 1 101 ? -5.289 -4.218 -6.953 1.00 86.94 101 GLU A O 1
ATOM 825 N N . THR A 1 102 ? -6.337 -5.246 -5.254 1.00 85.38 102 THR A N 1
ATOM 826 C CA . THR A 1 102 ? -5.917 -6.605 -5.628 1.00 85.38 102 THR A CA 1
ATOM 827 C C . THR A 1 102 ? -6.487 -6.993 -6.990 1.00 85.38 102 THR A C 1
ATOM 829 O O . THR A 1 102 ? -5.766 -7.517 -7.839 1.00 85.38 102 THR A O 1
ATOM 832 N N . TYR A 1 103 ? -7.762 -6.676 -7.238 1.00 86.62 103 TYR A N 1
ATOM 833 C CA . TYR A 1 103 ? -8.392 -6.889 -8.536 1.00 86.62 103 TYR A CA 1
ATOM 834 C C . TYR A 1 103 ? -7.661 -6.112 -9.638 1.00 86.62 103 TYR A C 1
ATOM 836 O O . TYR A 1 103 ? -7.298 -6.676 -10.666 1.00 86.62 103 TYR A O 1
ATOM 844 N N . SER A 1 104 ? -7.363 -4.835 -9.400 1.00 77.69 104 SER A N 1
ATOM 845 C CA . SER A 1 104 ? -6.627 -3.990 -10.345 1.00 77.69 104 SER A CA 1
ATOM 846 C C . SER A 1 104 ? -5.177 -4.436 -10.540 1.00 77.69 104 SER A C 1
ATOM 848 O O . SER A 1 104 ? -4.630 -4.262 -11.622 1.00 77.69 104 SER A O 1
ATOM 850 N N . GLY A 1 105 ? -4.529 -4.995 -9.520 1.00 76.62 105 GLY A N 1
ATOM 851 C CA . GLY A 1 105 ? -3.161 -5.498 -9.621 1.00 76.62 105 GLY A CA 1
ATOM 852 C C . GLY A 1 105 ? -3.067 -6.792 -10.429 1.00 76.62 105 GLY A C 1
ATOM 853 O O . GLY A 1 105 ? -2.127 -6.960 -11.200 1.00 76.62 105 GLY A O 1
ATOM 854 N N . PHE A 1 106 ? -4.046 -7.688 -10.273 1.00 72.44 106 PHE A N 1
ATOM 855 C CA . PHE A 1 106 ? -4.009 -9.029 -10.860 1.00 72.44 106 PHE A CA 1
ATOM 856 C C . PHE A 1 106 ? -4.734 -9.129 -12.210 1.00 72.44 106 PHE A C 1
ATOM 858 O O . PHE A 1 106 ? -4.260 -9.807 -13.116 1.00 72.44 106 PHE A O 1
ATOM 865 N N . PHE A 1 107 ? -5.870 -8.442 -12.363 1.00 64.12 107 PHE A N 1
ATOM 866 C CA . PHE A 1 107 ? -6.741 -8.547 -13.542 1.00 64.12 107 PHE A CA 1
ATOM 867 C C . PHE A 1 107 ? -6.598 -7.392 -14.523 1.00 64.12 107 PHE A C 1
ATOM 869 O O . PHE A 1 107 ? -7.247 -7.391 -15.570 1.00 64.12 107 PHE A O 1
ATOM 876 N N . ARG A 1 108 ? -5.752 -6.400 -14.228 1.00 63.53 108 ARG A N 1
ATOM 877 C CA . ARG A 1 108 ? -5.415 -5.394 -15.228 1.00 63.53 108 ARG A CA 1
ATOM 878 C C . ARG A 1 108 ? -4.509 -6.044 -16.258 1.00 63.53 108 ARG A C 1
ATOM 880 O O . ARG A 1 108 ? -3.286 -6.054 -16.122 1.00 63.53 108 ARG A O 1
ATOM 887 N N . GLU A 1 109 ? -5.142 -6.564 -17.304 1.00 63.78 109 GLU A N 1
ATOM 888 C CA . GLU A 1 109 ? -4.494 -6.807 -18.582 1.00 63.78 109 GLU A CA 1
ATOM 889 C C . GLU A 1 109 ? -3.634 -5.575 -18.874 1.00 63.78 109 GLU A C 1
ATOM 891 O O . GLU A 1 109 ? -4.103 -4.436 -18.742 1.00 63.78 109 GLU A O 1
ATOM 896 N N . LYS A 1 110 ? -2.334 -5.775 -19.123 1.00 67.06 110 LYS A N 1
ATOM 897 C CA . LYS A 1 110 ? -1.414 -4.663 -19.365 1.00 67.06 110 LYS A CA 1
ATOM 898 C C . LYS A 1 110 ? -1.850 -3.973 -20.649 1.00 67.06 110 LYS A C 1
ATOM 900 O O . LYS A 1 110 ? -1.412 -4.336 -21.734 1.00 67.06 110 LYS A O 1
ATOM 905 N N . ILE A 1 111 ? -2.719 -2.977 -20.516 1.00 70.81 111 ILE A N 1
ATOM 906 C CA . ILE A 1 111 ? -3.177 -2.160 -21.627 1.00 70.81 111 ILE A CA 1
ATOM 907 C C . ILE A 1 111 ? -1.930 -1.554 -22.265 1.00 70.81 111 ILE A C 1
ATOM 909 O O . ILE A 1 111 ? -1.239 -0.735 -21.651 1.00 70.81 111 ILE A O 1
ATOM 913 N N . ASN A 1 112 ? -1.632 -1.973 -23.495 1.00 73.38 112 ASN A N 1
ATOM 914 C CA . ASN A 1 112 ? -0.512 -1.440 -24.249 1.00 73.38 112 ASN A CA 1
ATOM 915 C C . ASN A 1 112 ? -0.888 -0.038 -24.751 1.00 73.38 112 ASN A C 1
ATOM 917 O O . ASN A 1 112 ? -1.410 0.151 -25.850 1.00 73.38 112 ASN A O 1
ATOM 921 N N . LEU A 1 113 ? -0.659 0.958 -23.892 1.00 78.94 113 LEU A N 1
ATOM 922 C CA . LEU A 1 113 ? -0.901 2.374 -24.176 1.00 78.94 113 LEU A CA 1
ATOM 923 C C . LEU A 1 113 ? -0.188 2.837 -25.455 1.00 78.94 113 LEU A C 1
ATOM 925 O O . LEU A 1 113 ? -0.715 3.705 -26.148 1.00 78.94 113 LEU A O 1
ATOM 929 N N . GLY A 1 114 ? 0.974 2.252 -25.771 1.00 79.69 114 GLY A N 1
ATOM 930 C CA . GLY A 1 114 ? 1.707 2.510 -27.011 1.00 79.69 114 GLY A CA 1
ATOM 931 C C . GLY A 1 114 ? 0.895 2.104 -28.237 1.00 79.69 114 GLY A C 1
ATOM 932 O O . GLY A 1 114 ? 0.660 2.933 -29.112 1.00 79.69 114 GLY A O 1
ATOM 933 N N . ALA A 1 115 ? 0.350 0.886 -28.234 1.00 83.19 115 ALA A N 1
ATOM 934 C CA . ALA A 1 115 ? -0.501 0.385 -29.312 1.00 83.19 115 ALA A CA 1
ATOM 935 C C . ALA A 1 115 ? -1.786 1.216 -29.498 1.00 83.19 115 ALA A C 1
ATOM 937 O O . ALA A 1 115 ? -2.187 1.499 -30.627 1.00 83.19 115 ALA A O 1
ATOM 938 N N . ILE A 1 116 ? -2.419 1.661 -28.403 1.00 85.12 116 ILE A N 1
ATOM 939 C CA . ILE A 1 116 ? -3.621 2.514 -28.472 1.00 85.12 116 ILE A CA 1
ATOM 940 C C . ILE A 1 116 ? -3.293 3.874 -29.092 1.00 85.12 116 ILE A C 1
ATOM 942 O O . ILE A 1 116 ? -3.996 4.318 -30.000 1.00 85.12 116 ILE A O 1
ATOM 946 N N . LYS A 1 117 ? -2.224 4.532 -28.629 1.00 86.31 117 LYS A N 1
ATOM 947 C CA . LYS A 1 117 ? -1.795 5.832 -29.165 1.00 86.31 117 LYS A CA 1
ATOM 948 C C . LYS A 1 117 ? -1.380 5.726 -30.628 1.00 86.31 117 LYS A C 1
ATOM 950 O O . LYS A 1 117 ? -1.770 6.570 -31.427 1.00 86.31 117 LYS A O 1
ATOM 955 N N . ALA A 1 118 ? -0.657 4.671 -30.990 1.00 86.94 118 ALA A N 1
ATOM 956 C CA . ALA A 1 118 ? -0.260 4.428 -32.366 1.00 86.94 118 ALA A CA 1
ATOM 957 C C . ALA A 1 118 ? -1.472 4.257 -33.290 1.00 86.94 118 ALA A C 1
ATOM 959 O O . ALA A 1 118 ? -1.548 4.905 -34.332 1.00 86.94 118 ALA A O 1
ATOM 960 N N . LYS A 1 119 ? -2.480 3.489 -32.852 1.00 87.69 119 LYS A N 1
ATOM 961 C CA . LYS A 1 119 ? -3.754 3.349 -33.570 1.00 87.69 119 LYS A CA 1
ATOM 962 C C . LYS A 1 119 ? -4.481 4.688 -33.734 1.00 87.69 119 LYS A C 1
ATOM 964 O O . LYS A 1 119 ? -5.032 4.941 -34.799 1.00 87.69 119 LYS A O 1
ATOM 969 N N . GLN A 1 120 ? -4.474 5.548 -32.713 1.00 90.25 120 GLN A N 1
ATOM 970 C CA . GLN A 1 120 ? -5.066 6.893 -32.789 1.00 90.25 120 GLN A CA 1
ATOM 971 C C . GLN A 1 120 ? -4.317 7.819 -33.757 1.00 90.25 120 GLN A C 1
ATOM 973 O O . GLN A 1 120 ? -4.945 8.624 -34.435 1.00 90.25 120 GLN A O 1
ATOM 978 N N . MET A 1 121 ? -2.991 7.702 -33.827 1.00 88.56 121 MET A N 1
ATOM 979 C CA . MET A 1 121 ? -2.139 8.496 -34.718 1.00 88.56 121 MET A CA 1
ATOM 980 C C . MET A 1 121 ? -2.015 7.898 -36.128 1.00 88.56 121 MET A C 1
ATOM 982 O O . MET A 1 121 ? -1.369 8.496 -36.983 1.00 88.56 121 MET A O 1
ATOM 986 N N . GLY A 1 122 ? -2.607 6.725 -36.382 1.00 89.38 122 GLY A N 1
ATOM 987 C CA . GLY A 1 122 ? -2.514 6.029 -37.668 1.00 89.38 122 GLY A CA 1
ATOM 988 C C . GLY A 1 122 ? -1.116 5.488 -37.991 1.00 89.38 122 GLY A C 1
ATOM 989 O O . GLY A 1 122 ? -0.805 5.281 -39.160 1.00 89.38 122 GLY A O 1
ATOM 990 N N . VAL A 1 123 ? -0.270 5.268 -36.980 1.00 88.19 123 VAL A N 1
ATOM 991 C CA . VAL A 1 123 ? 1.095 4.743 -37.147 1.00 88.19 123 VAL A CA 1
ATOM 992 C C . VAL A 1 123 ? 1.160 3.262 -36.774 1.00 88.19 123 VAL A C 1
ATOM 994 O O . VAL A 1 123 ? 0.403 2.786 -35.927 1.00 88.19 123 VAL A O 1
ATOM 997 N N . SER A 1 124 ? 2.061 2.513 -37.417 1.00 88.75 124 SER A N 1
ATOM 998 C CA . SER A 1 124 ? 2.247 1.090 -37.114 1.00 88.75 124 SER A CA 1
ATOM 999 C C . SER A 1 124 ? 2.905 0.913 -35.744 1.00 88.75 124 SER A C 1
ATOM 1001 O O . SER A 1 124 ? 3.787 1.694 -35.386 1.00 88.75 124 SER A O 1
ATOM 1003 N N . TYR A 1 125 ? 2.505 -0.118 -35.000 1.00 89.06 125 TYR A N 1
ATOM 1004 C CA . TYR A 1 125 ? 3.083 -0.424 -33.696 1.00 89.06 125 TYR A CA 1
ATOM 1005 C C . TYR A 1 125 ? 3.201 -1.925 -33.494 1.00 89.06 125 TYR A C 1
ATOM 1007 O O . TYR A 1 125 ? 2.212 -2.653 -33.584 1.00 89.06 125 TYR A O 1
ATOM 1015 N N . ASP A 1 126 ? 4.410 -2.371 -33.189 1.00 89.12 126 ASP A N 1
ATOM 1016 C CA . ASP A 1 126 ? 4.699 -3.748 -32.840 1.00 89.12 1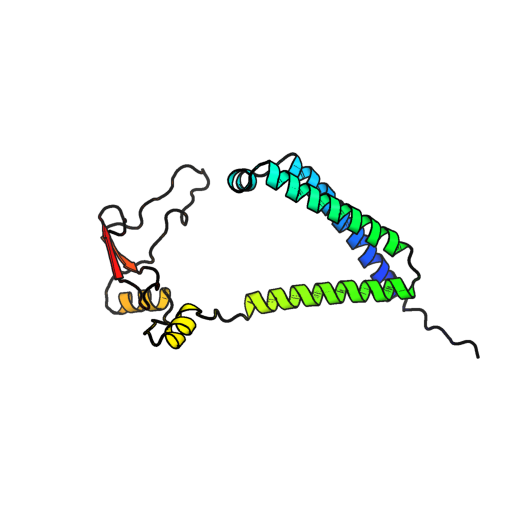26 ASP A CA 1
ATOM 1017 C C . ASP A 1 126 ? 4.111 -4.076 -31.461 1.00 89.12 126 ASP A C 1
ATOM 1019 O O . ASP A 1 126 ? 4.559 -3.578 -30.429 1.00 89.12 126 ASP A O 1
ATOM 1023 N N . THR A 1 127 ? 3.058 -4.890 -31.436 1.00 89.06 127 THR A N 1
ATOM 1024 C CA . THR A 1 127 ? 2.367 -5.270 -30.198 1.00 89.06 127 THR A CA 1
ATOM 1025 C C . THR A 1 127 ? 3.026 -6.436 -29.475 1.00 89.06 127 THR A C 1
ATOM 1027 O O . THR A 1 127 ? 2.581 -6.768 -28.374 1.00 89.06 127 THR A O 1
ATOM 1030 N N . ARG A 1 128 ? 4.045 -7.062 -30.080 1.00 89.69 128 ARG A N 1
ATOM 1031 C CA . ARG A 1 128 ? 4.753 -8.194 -29.481 1.00 89.69 128 ARG A CA 1
ATOM 1032 C C . ARG A 1 128 ? 5.417 -7.780 -28.179 1.00 89.69 128 ARG A C 1
ATOM 1034 O O . ARG A 1 128 ? 5.817 -6.633 -27.982 1.00 89.69 128 ARG A O 1
ATOM 1041 N N . THR A 1 129 ? 5.552 -8.731 -27.275 1.00 88.25 129 THR A N 1
ATOM 1042 C CA . THR A 1 129 ? 6.338 -8.559 -26.058 1.00 88.25 129 THR A CA 1
ATOM 1043 C C . THR A 1 129 ? 7.834 -8.652 -26.373 1.00 88.25 129 THR A C 1
ATOM 1045 O O . THR A 1 129 ? 8.246 -9.284 -27.343 1.00 88.25 129 THR A O 1
ATOM 1048 N N . LYS A 1 130 ? 8.687 -8.054 -25.527 1.00 88.38 130 LYS A N 1
ATOM 1049 C CA . LYS A 1 130 ? 10.154 -8.166 -25.671 1.00 88.38 130 LYS A CA 1
ATOM 1050 C C . LYS A 1 130 ? 10.624 -9.627 -25.749 1.00 88.38 130 LYS A C 1
ATOM 1052 O O . LYS A 1 130 ? 11.577 -9.913 -26.461 1.00 88.38 130 LYS A O 1
ATOM 1057 N N . THR A 1 131 ? 9.964 -10.527 -25.021 1.00 89.50 131 THR A N 1
ATOM 1058 C CA . THR A 1 131 ? 10.266 -11.964 -25.017 1.00 89.50 131 THR A CA 1
ATOM 1059 C C . THR A 1 131 ? 9.912 -12.607 -26.349 1.00 89.50 131 THR A C 1
ATOM 1061 O O . THR A 1 131 ? 10.782 -13.214 -26.951 1.00 89.50 131 THR A O 1
ATOM 1064 N N . GLU A 1 132 ? 8.711 -12.359 -26.882 1.00 92.19 132 GLU A N 1
ATOM 1065 C CA . GLU A 1 132 ? 8.310 -12.876 -28.202 1.00 92.19 132 GLU A CA 1
ATOM 1066 C C . GLU A 1 132 ? 9.260 -12.422 -29.318 1.00 92.19 132 GLU A C 1
ATOM 1068 O O . GLU A 1 132 ? 9.552 -13.182 -30.238 1.00 92.19 132 GLU A O 1
ATOM 1073 N N . VAL A 1 133 ? 9.770 -11.188 -29.245 1.00 92.56 133 VAL A N 1
ATOM 1074 C CA . VAL A 1 133 ? 10.748 -10.686 -30.220 1.00 92.56 133 VAL A CA 1
ATOM 1075 C C . VAL A 1 133 ? 12.095 -11.404 -30.085 1.00 92.56 133 VAL A C 1
ATOM 1077 O O . VAL A 1 133 ? 12.688 -11.765 -31.097 1.00 92.56 133 VAL A O 1
ATOM 1080 N N . LEU A 1 134 ? 12.583 -11.626 -28.862 1.00 92.50 134 LEU A N 1
ATOM 1081 C CA . LEU A 1 134 ? 13.837 -12.351 -28.619 1.00 92.50 134 LEU A CA 1
ATOM 1082 C C . LEU A 1 134 ? 13.745 -13.831 -29.014 1.00 92.50 134 LEU A C 1
ATOM 1084 O O . LEU A 1 134 ? 14.680 -14.357 -29.620 1.00 92.50 134 LEU A O 1
ATOM 1088 N N . ASP A 1 135 ? 12.621 -14.479 -28.715 1.00 93.44 135 ASP A N 1
ATOM 1089 C CA . ASP A 1 135 ? 12.361 -15.870 -29.090 1.00 93.44 135 ASP A CA 1
ATOM 1090 C C . ASP A 1 135 ? 12.358 -16.003 -30.615 1.00 93.44 135 ASP A C 1
ATOM 1092 O O . ASP A 1 135 ? 13.070 -16.833 -31.173 1.00 93.44 135 ASP A O 1
ATOM 1096 N N . ASN A 1 136 ? 11.683 -15.081 -31.306 1.00 94.06 136 ASN A N 1
ATOM 1097 C CA . ASN A 1 136 ? 11.656 -15.052 -32.763 1.00 94.06 136 ASN A CA 1
ATOM 1098 C C . ASN A 1 136 ? 13.053 -14.856 -33.385 1.00 94.06 136 ASN A C 1
ATOM 1100 O O . ASN A 1 136 ? 13.378 -15.507 -34.374 1.00 94.06 136 ASN A O 1
ATOM 1104 N N . LEU A 1 137 ? 13.907 -14.004 -32.803 1.00 92.62 137 LEU A N 1
ATOM 1105 C CA . LEU A 1 137 ? 15.304 -13.866 -33.241 1.00 92.62 137 LEU A CA 1
ATOM 1106 C C . LEU A 1 137 ? 16.089 -15.169 -33.056 1.00 92.62 137 LEU A C 1
ATOM 1108 O O . LEU A 1 137 ? 16.862 -15.556 -33.934 1.00 92.62 137 LEU A O 1
ATOM 1112 N N . THR A 1 138 ? 15.855 -15.854 -31.940 1.00 90.19 138 THR A N 1
ATOM 1113 C CA . THR A 1 138 ? 16.489 -17.139 -31.634 1.00 90.19 138 THR A CA 1
ATOM 1114 C C . THR A 1 138 ? 16.052 -18.224 -32.621 1.00 90.19 138 THR A C 1
ATOM 1116 O O . THR A 1 138 ? 16.904 -18.969 -33.106 1.00 90.19 138 THR A O 1
ATOM 1119 N N . ASP A 1 139 ? 14.772 -18.254 -33.006 1.00 93.81 139 ASP A N 1
ATOM 1120 C CA . ASP A 1 139 ? 14.230 -19.161 -34.031 1.00 93.81 139 ASP A CA 1
ATOM 1121 C C . ASP A 1 139 ? 14.865 -18.934 -35.413 1.00 93.81 139 ASP A C 1
ATOM 1123 O O . ASP A 1 139 ? 15.076 -19.880 -36.173 1.00 93.81 139 ASP A O 1
ATOM 1127 N N . PHE A 1 140 ? 15.243 -17.691 -35.729 1.00 92.38 140 PHE A N 1
ATOM 1128 C CA . PHE A 1 140 ? 16.012 -17.355 -36.933 1.0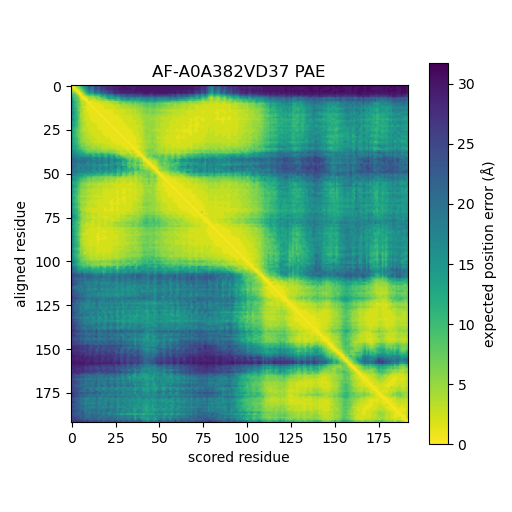0 92.38 140 PHE A CA 1
ATOM 1129 C C . PHE A 1 140 ? 17.512 -17.689 -36.829 1.00 92.38 140 PHE A C 1
ATOM 1131 O O . PHE A 1 140 ? 18.280 -17.381 -37.742 1.00 92.38 140 PHE A O 1
ATOM 1138 N N . GLY A 1 141 ? 17.955 -18.314 -35.735 1.00 91.81 141 GLY A N 1
ATOM 1139 C CA . GLY A 1 141 ? 19.357 -18.650 -35.485 1.00 91.81 141 GLY A CA 1
ATOM 1140 C C . GLY A 1 141 ? 20.209 -17.464 -35.024 1.00 91.81 141 GLY A C 1
ATOM 1141 O O . GLY A 1 141 ? 21.433 -17.582 -34.937 1.00 91.81 141 GLY A O 1
ATOM 1142 N N . ILE A 1 142 ? 19.593 -16.318 -34.714 1.00 91.50 142 ILE A N 1
ATOM 1143 C CA . ILE A 1 142 ? 20.285 -15.140 -34.193 1.00 91.50 142 ILE A CA 1
ATOM 1144 C C . ILE A 1 142 ? 20.341 -15.258 -32.674 1.00 91.50 142 ILE A C 1
ATOM 1146 O O . ILE A 1 142 ? 19.330 -15.169 -31.982 1.00 91.50 142 ILE A O 1
ATOM 1150 N N . LYS A 1 143 ? 21.551 -15.414 -32.133 1.00 90.81 143 LYS A N 1
ATOM 1151 C CA . LYS A 1 143 ? 21.770 -15.432 -30.684 1.00 90.81 143 LYS A CA 1
ATOM 1152 C C . LYS A 1 143 ? 21.559 -14.028 -30.108 1.00 90.81 143 LYS A C 1
ATOM 1154 O O . LYS A 1 143 ? 22.489 -13.217 -30.085 1.00 90.81 143 LYS A O 1
ATOM 1159 N N . ALA A 1 144 ? 20.335 -13.753 -29.669 1.00 90.69 144 ALA A N 1
ATOM 1160 C CA . ALA A 1 144 ? 19.940 -12.484 -29.078 1.00 90.69 144 ALA A CA 1
ATOM 1161 C C . ALA A 1 144 ? 19.740 -12.610 -27.562 1.00 90.69 144 ALA A C 1
ATOM 1163 O O . ALA A 1 144 ? 19.216 -13.606 -27.071 1.00 90.69 144 ALA A O 1
ATOM 1164 N N . PHE A 1 145 ? 20.141 -11.583 -26.817 1.00 88.38 145 PHE A N 1
ATOM 1165 C CA . PHE A 1 145 ? 19.913 -11.491 -25.374 1.00 88.38 145 PHE A CA 1
ATOM 1166 C C . PHE A 1 145 ? 19.145 -10.213 -25.036 1.00 88.38 145 PHE A C 1
ATOM 1168 O O . PHE A 1 145 ? 19.242 -9.228 -25.774 1.00 88.38 145 PHE A O 1
ATOM 1175 N N . PRO A 1 146 ? 18.389 -10.185 -23.927 1.00 87.56 146 PRO A N 1
ATOM 1176 C CA . PRO A 1 146 ? 17.740 -8.963 -23.473 1.00 87.56 146 PRO A CA 1
ATOM 1177 C C . PRO A 1 146 ? 18.772 -7.880 -23.141 1.00 87.56 146 PRO A C 1
ATOM 1179 O O . PRO A 1 146 ? 19.840 -8.171 -22.605 1.00 87.56 146 PRO A O 1
ATOM 1182 N N . ASN A 1 147 ? 18.433 -6.627 -23.441 1.00 85.12 147 ASN A N 1
ATOM 1183 C CA . ASN A 1 147 ? 19.259 -5.488 -23.060 1.00 85.12 147 ASN A CA 1
ATOM 1184 C C . ASN A 1 147 ? 19.139 -5.261 -21.548 1.00 85.12 147 ASN A C 1
ATOM 1186 O O . ASN A 1 147 ? 18.026 -5.197 -21.012 1.00 85.12 147 ASN A O 1
ATOM 1190 N N . VAL A 1 148 ? 20.279 -5.148 -20.871 1.00 76.12 148 VAL A N 1
ATOM 1191 C CA . VAL A 1 148 ? 20.371 -5.010 -19.419 1.00 76.12 148 VAL A CA 1
ATOM 1192 C C . VAL A 1 148 ? 20.849 -3.603 -19.081 1.00 76.12 148 VAL A C 1
ATOM 1194 O 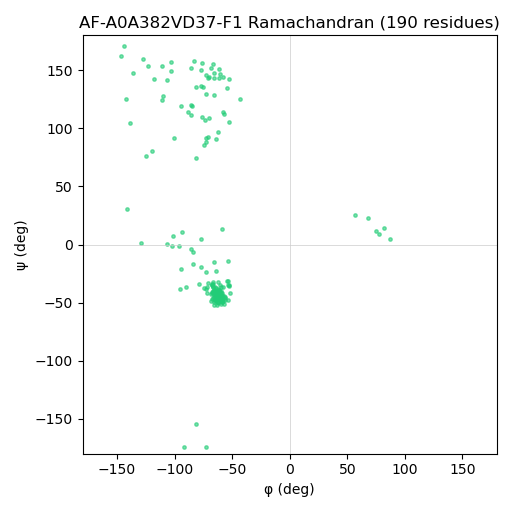O . VAL A 1 148 ? 21.900 -3.171 -19.542 1.00 76.12 148 VAL A O 1
ATOM 1197 N N . PHE A 1 149 ? 20.076 -2.885 -18.265 1.00 71.31 149 PHE A N 1
ATOM 1198 C CA . PHE A 1 149 ? 20.406 -1.516 -17.870 1.00 71.31 149 PHE A CA 1
ATOM 1199 C C . PHE A 1 149 ? 21.346 -1.481 -16.652 1.00 71.31 149 PHE A C 1
ATOM 1201 O O . PHE A 1 149 ? 21.227 -2.362 -15.793 1.00 71.31 149 PHE A O 1
ATOM 1208 N N . PRO A 1 150 ? 22.178 -0.428 -16.500 1.00 63.81 150 PRO A N 1
ATOM 1209 C CA . PRO A 1 150 ? 23.168 -0.272 -15.420 1.00 63.81 150 PRO A CA 1
ATOM 1210 C C . PRO A 1 150 ? 22.702 -0.280 -13.948 1.00 63.81 150 PRO A C 1
ATOM 1212 O O . PRO A 1 150 ? 23.470 0.071 -13.060 1.00 63.81 150 PRO A O 1
ATOM 1215 N N . GLY A 1 151 ? 21.468 -0.687 -13.650 1.00 65.06 151 GLY A N 1
ATOM 1216 C CA . GLY A 1 151 ? 20.937 -0.858 -12.289 1.00 65.06 151 GLY A CA 1
ATOM 1217 C C . GLY A 1 151 ? 20.269 -2.214 -12.039 1.00 65.06 151 GLY A C 1
ATOM 1218 O O . GLY A 1 151 ? 19.761 -2.445 -10.948 1.00 65.06 151 GLY A O 1
ATOM 1219 N N . ALA A 1 152 ? 20.248 -3.113 -13.030 1.00 66.25 152 ALA A N 1
ATOM 1220 C CA . ALA A 1 152 ? 19.667 -4.449 -12.875 1.00 66.25 152 ALA A CA 1
ATOM 1221 C C . ALA A 1 152 ? 20.582 -5.416 -12.096 1.00 66.25 152 ALA A C 1
ATOM 1223 O O . ALA A 1 152 ? 20.107 -6.415 -11.562 1.00 66.25 152 ALA A O 1
ATOM 1224 N N . HIS A 1 153 ? 21.880 -5.109 -12.013 1.00 61.56 153 HIS A N 1
ATOM 1225 C CA . HIS A 1 153 ? 22.879 -5.879 -11.275 1.00 61.56 153 HIS A CA 1
ATOM 1226 C C . HIS A 1 153 ? 23.504 -5.004 -10.191 1.00 61.56 153 HIS A C 1
ATOM 1228 O O . HIS A 1 153 ? 24.580 -4.440 -10.375 1.00 61.56 153 HIS A O 1
ATOM 1234 N N . LEU A 1 154 ? 22.805 -4.867 -9.067 1.00 62.53 154 LEU A N 1
ATOM 1235 C CA . LEU A 1 154 ? 23.385 -4.298 -7.856 1.00 62.53 154 LEU A CA 1
ATOM 1236 C C . LEU A 1 154 ? 24.076 -5.433 -7.095 1.00 62.53 154 LEU A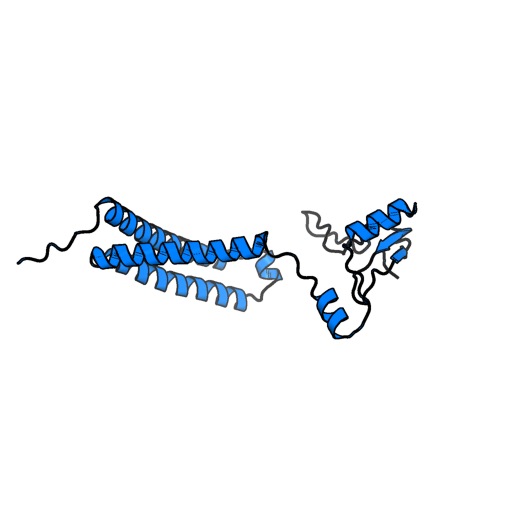 C 1
ATOM 1238 O O . LEU A 1 154 ? 23.434 -6.417 -6.738 1.00 62.53 154 LEU A O 1
ATOM 1242 N N . THR A 1 155 ? 25.383 -5.325 -6.868 1.00 59.41 155 THR A N 1
ATOM 1243 C CA . THR A 1 155 ? 26.067 -6.172 -5.882 1.00 59.41 155 THR A CA 1
ATOM 1244 C C . THR A 1 155 ? 25.740 -5.667 -4.482 1.00 59.41 155 THR A C 1
ATOM 1246 O O . THR A 1 155 ? 25.835 -4.461 -4.243 1.00 59.41 155 THR A O 1
ATOM 1249 N N . ASP A 1 156 ? 25.434 -6.581 -3.557 1.00 60.00 156 ASP A N 1
ATOM 1250 C CA . ASP A 1 156 ? 25.015 -6.305 -2.169 1.00 60.00 156 ASP A CA 1
ATOM 1251 C C . ASP A 1 156 ? 25.971 -5.388 -1.371 1.00 60.00 156 ASP A C 1
ATOM 1253 O O . ASP A 1 156 ? 25.603 -4.864 -0.323 1.00 60.00 156 ASP A O 1
ATOM 1257 N N . SER A 1 157 ? 27.195 -5.156 -1.863 1.00 61.75 157 SER A N 1
ATOM 1258 C CA . SER A 1 157 ? 28.227 -4.317 -1.241 1.00 61.75 157 SER A CA 1
ATOM 1259 C C . SER A 1 157 ? 28.384 -2.903 -1.833 1.00 61.75 157 SER A C 1
ATOM 1261 O O . SER A 1 157 ? 29.321 -2.199 -1.466 1.00 61.75 157 SER A O 1
ATOM 1263 N N . GLY A 1 158 ? 27.507 -2.465 -2.743 1.00 57.22 158 GLY A N 1
ATOM 1264 C CA . GLY A 1 158 ? 27.278 -1.037 -3.014 1.00 57.22 158 GLY A CA 1
ATOM 1265 C C . GLY A 1 158 ? 28.317 -0.223 -3.808 1.00 57.22 158 GLY A C 1
ATOM 1266 O O . GLY A 1 158 ? 28.176 0.995 -3.833 1.00 57.22 158 GLY A O 1
ATOM 1267 N N . ILE A 1 159 ? 29.334 -0.797 -4.473 1.00 61.12 159 ILE A N 1
ATOM 1268 C CA . ILE A 1 159 ? 30.334 0.026 -5.211 1.00 61.12 159 ILE A CA 1
ATOM 1269 C C . ILE A 1 159 ? 30.792 -0.580 -6.552 1.00 61.12 159 ILE A C 1
ATOM 1271 O O . ILE A 1 159 ? 31.923 -0.367 -6.974 1.00 61.12 159 ILE A O 1
ATOM 1275 N N . ILE A 1 160 ? 29.953 -1.337 -7.264 1.00 63.75 160 ILE A N 1
ATOM 1276 C CA . ILE A 1 160 ? 30.230 -1.647 -8.678 1.00 63.75 160 ILE A CA 1
ATOM 1277 C C . ILE A 1 160 ? 28.926 -1.553 -9.464 1.00 63.75 160 ILE A C 1
ATOM 1279 O O . ILE A 1 160 ? 28.074 -2.434 -9.390 1.00 63.75 160 ILE A O 1
ATOM 1283 N N . TYR A 1 161 ? 28.777 -0.466 -10.221 1.00 67.44 161 TYR A N 1
ATOM 1284 C CA . TYR A 1 161 ? 27.751 -0.363 -11.252 1.00 67.44 161 TYR A CA 1
ATOM 1285 C C . TYR A 1 161 ? 28.303 -1.006 -12.514 1.00 67.44 161 TYR A C 1
ATOM 1287 O O . TYR A 1 161 ? 29.315 -0.547 -13.047 1.00 67.44 161 TYR A O 1
ATOM 1295 N N . ASN A 1 162 ? 27.652 -2.059 -13.004 1.00 70.06 162 ASN A N 1
ATOM 1296 C CA . ASN A 1 162 ? 27.950 -2.511 -14.351 1.00 70.06 162 ASN A CA 1
ATOM 1297 C C . ASN A 1 162 ? 27.334 -1.511 -15.335 1.00 70.06 162 ASN A C 1
ATOM 1299 O O . ASN A 1 162 ? 26.117 -1.434 -15.448 1.00 70.06 162 ASN A O 1
ATOM 1303 N N . ILE A 1 163 ? 28.166 -0.705 -15.992 1.00 74.31 163 ILE A N 1
ATOM 1304 C CA . ILE A 1 163 ? 27.712 0.342 -16.921 1.00 74.31 163 ILE A CA 1
ATOM 1305 C C . ILE A 1 163 ? 27.462 -0.244 -18.325 1.00 74.31 163 ILE A C 1
ATOM 1307 O O . ILE A 1 163 ? 26.761 0.365 -19.130 1.00 74.31 163 ILE A O 1
ATOM 1311 N N . GLY A 1 164 ? 27.994 -1.439 -18.605 1.00 74.69 164 GLY A N 1
ATOM 1312 C CA . GLY A 1 164 ? 27.860 -2.136 -19.882 1.00 74.69 164 GLY A CA 1
ATOM 1313 C C . GLY A 1 164 ? 26.997 -3.396 -19.790 1.00 74.69 164 GLY A C 1
ATOM 1314 O O . GLY A 1 164 ? 26.872 -4.032 -18.742 1.00 74.69 164 GLY A O 1
ATOM 1315 N N . GLY A 1 165 ? 26.390 -3.764 -20.915 1.00 79.62 165 GLY A N 1
ATOM 1316 C CA . GLY A 1 165 ? 25.765 -5.066 -21.107 1.00 79.62 165 GLY A CA 1
ATOM 1317 C C . GLY A 1 165 ? 26.788 -6.147 -21.466 1.00 79.62 165 GLY A C 1
ATOM 1318 O O . GLY A 1 165 ? 27.973 -6.062 -21.157 1.00 79.62 165 GLY A O 1
ATOM 1319 N N . ILE A 1 166 ? 26.328 -7.192 -22.148 1.00 85.62 166 ILE A N 1
ATOM 1320 C CA . ILE A 1 166 ? 27.214 -8.225 -22.694 1.00 85.62 166 ILE A CA 1
ATOM 1321 C C . ILE A 1 166 ? 27.873 -7.665 -23.965 1.00 85.62 166 ILE A C 1
ATOM 1323 O O . ILE A 1 166 ? 27.196 -7.054 -24.7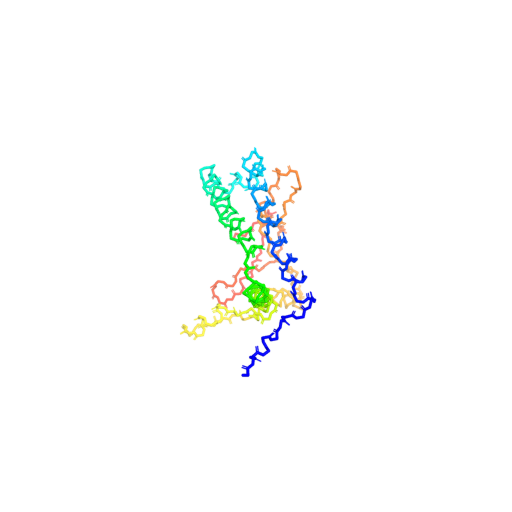91 1.00 85.62 166 ILE A O 1
ATOM 1327 N N . SER A 1 167 ? 29.176 -7.874 -24.143 1.00 88.88 167 SER A N 1
ATOM 1328 C CA . SER A 1 167 ? 29.913 -7.426 -25.332 1.00 88.88 167 SER A CA 1
ATOM 1329 C C . SER A 1 167 ? 29.587 -8.242 -26.587 1.00 88.88 167 SER A C 1
ATOM 1331 O O . SER A 1 167 ? 29.436 -9.464 -26.516 1.00 88.88 167 SER A O 1
ATOM 1333 N N . ASN A 1 168 ? 29.583 -7.592 -27.754 1.00 89.88 168 ASN A N 1
ATOM 1334 C CA . ASN A 1 168 ? 29.469 -8.209 -29.084 1.00 89.88 168 ASN A CA 1
ATOM 1335 C C . ASN A 1 168 ? 28.224 -9.094 -29.323 1.00 89.88 168 ASN A C 1
ATOM 1337 O O . ASN A 1 168 ? 28.251 -9.974 -30.193 1.00 89.88 168 ASN A O 1
ATOM 1341 N N . ILE A 1 169 ? 27.123 -8.870 -28.603 1.00 90.75 169 ILE A N 1
ATOM 1342 C CA . ILE A 1 169 ? 25.875 -9.636 -28.754 1.00 90.75 169 ILE A CA 1
ATOM 1343 C C . ILE A 1 169 ? 24.815 -8.863 -29.528 1.00 90.75 169 ILE A C 1
ATOM 1345 O O . ILE A 1 169 ? 24.815 -7.638 -29.556 1.00 90.75 169 ILE A O 1
ATOM 1349 N N . THR A 1 170 ? 23.867 -9.590 -30.117 1.00 92.62 170 THR A N 1
ATOM 1350 C CA . THR A 1 170 ? 22.638 -8.974 -30.631 1.00 92.62 170 THR A CA 1
ATOM 1351 C C . THR A 1 170 ? 21.656 -8.771 -29.478 1.00 92.62 170 THR A C 1
ATOM 1353 O O . THR A 1 170 ? 21.472 -9.662 -28.647 1.00 92.62 170 THR A O 1
ATOM 1356 N N . THR A 1 171 ? 21.018 -7.609 -29.409 1.00 91.56 171 THR A N 1
ATOM 1357 C CA . THR A 1 171 ? 20.004 -7.289 -28.403 1.00 91.56 171 THR A CA 1
ATOM 1358 C C . THR A 1 171 ? 18.899 -6.414 -28.992 1.00 91.56 171 THR A C 1
ATOM 1360 O O . THR A 1 171 ? 18.998 -5.956 -30.131 1.00 91.56 171 THR A O 1
ATOM 1363 N N . ILE A 1 172 ? 17.826 -6.206 -28.228 1.00 92.06 172 ILE A N 1
ATOM 1364 C CA . ILE A 1 172 ? 16.687 -5.373 -28.620 1.00 92.06 172 ILE A CA 1
ATOM 1365 C C . ILE A 1 172 ? 16.501 -4.184 -27.675 1.00 92.06 172 ILE A C 1
ATOM 1367 O O . ILE A 1 172 ? 16.663 -4.304 -26.457 1.00 92.06 172 ILE A O 1
ATOM 1371 N N . PHE A 1 173 ? 16.113 -3.037 -28.232 1.00 88.94 173 PHE A N 1
ATOM 1372 C CA . PHE A 1 173 ? 15.818 -1.821 -27.467 1.00 88.94 173 PHE A CA 1
ATOM 1373 C C . PHE A 1 173 ? 14.346 -1.687 -27.071 1.00 88.94 173 PHE A C 1
ATOM 1375 O O . PHE A 1 173 ? 13.546 -2.606 -27.229 1.00 88.94 173 PHE A O 1
ATOM 1382 N N . HIS A 1 174 ? 13.975 -0.553 -26.476 1.00 86.44 174 HIS A N 1
ATOM 1383 C CA . HIS A 1 174 ? 12.573 -0.240 -26.219 1.00 86.44 174 HIS A CA 1
ATOM 1384 C C . HIS A 1 174 ? 11.816 0.068 -27.515 1.00 86.44 174 HIS A C 1
ATOM 1386 O O . HIS A 1 174 ? 12.348 0.676 -28.439 1.00 86.44 174 HIS A O 1
ATOM 1392 N N . ASN A 1 175 ? 10.549 -0.344 -27.555 1.00 88.75 175 ASN A N 1
ATOM 1393 C CA . ASN A 1 175 ? 9.624 -0.018 -28.631 1.00 88.75 175 ASN A CA 1
ATOM 1394 C C . ASN A 1 175 ? 9.042 1.388 -28.421 1.00 88.75 175 ASN A C 1
ATOM 1396 O O . ASN A 1 175 ? 7.906 1.558 -27.969 1.00 88.75 175 ASN A O 1
ATOM 1400 N N . GLU A 1 176 ? 9.876 2.389 -28.687 1.00 84.50 176 GLU A N 1
ATOM 1401 C CA . GLU A 1 176 ? 9.510 3.810 -28.633 1.00 84.50 176 GLU A CA 1
ATOM 1402 C C . GLU A 1 176 ? 8.992 4.303 -29.989 1.00 84.50 176 GLU A C 1
ATOM 1404 O O . GLU A 1 176 ? 8.025 5.060 -30.045 1.00 84.50 176 GLU A O 1
ATOM 1409 N N . SER A 1 177 ? 9.581 3.806 -31.080 1.00 85.12 177 SER A N 1
ATOM 1410 C CA . SER A 1 177 ? 9.275 4.213 -32.460 1.00 85.12 177 SER A CA 1
ATOM 1411 C C . SER A 1 177 ? 8.231 3.332 -33.159 1.00 85.12 177 SER A C 1
ATOM 1413 O O . SER A 1 177 ? 8.066 3.424 -34.372 1.00 85.12 177 SER A O 1
ATOM 1415 N N . GLY A 1 178 ? 7.542 2.451 -32.431 1.00 87.06 178 GLY A N 1
ATOM 1416 C CA . GLY A 1 178 ? 6.572 1.510 -33.004 1.00 87.06 178 GLY A CA 1
ATOM 1417 C C . GLY A 1 178 ? 7.168 0.191 -33.504 1.00 87.06 178 GLY A C 1
ATOM 1418 O O . GLY A 1 178 ? 6.437 -0.635 -34.041 1.00 87.06 178 GLY A O 1
ATOM 1419 N N . TYR A 1 179 ? 8.461 -0.047 -33.299 1.00 90.75 179 TYR A N 1
ATOM 1420 C CA . TYR A 1 179 ? 9.124 -1.335 -33.494 1.00 90.75 179 TYR A CA 1
ATOM 1421 C C . TYR A 1 179 ? 10.247 -1.509 -32.465 1.00 90.75 179 TYR A C 1
ATOM 1423 O O . TYR A 1 179 ? 10.703 -0.533 -31.871 1.00 90.75 179 TYR A O 1
ATOM 1431 N N . TYR A 1 180 ? 10.706 -2.746 -32.261 1.00 91.94 180 TYR A N 1
ATOM 1432 C CA . TYR A 1 180 ? 11.867 -3.058 -31.423 1.00 91.94 180 TYR A CA 1
ATOM 1433 C C . TYR A 1 180 ? 13.162 -2.946 -32.242 1.00 91.94 180 TYR A C 1
ATOM 1435 O O . TYR A 1 180 ? 13.379 -3.780 -33.125 1.00 91.94 180 TYR A O 1
ATOM 1443 N N . PRO A 1 181 ? 14.038 -1.954 -31.987 1.00 91.62 181 PRO A N 1
ATOM 1444 C CA . PRO A 1 181 ? 15.308 -1.858 -32.698 1.00 91.62 181 PRO A CA 1
ATOM 1445 C C . PRO A 1 181 ? 16.199 -3.044 -32.333 1.00 91.62 181 PRO A C 1
ATOM 1447 O O . PRO A 1 181 ? 16.407 -3.305 -31.147 1.00 91.62 181 PRO A O 1
ATOM 1450 N N . ILE A 1 182 ? 16.718 -3.742 -33.343 1.00 92.62 182 ILE A N 1
ATOM 1451 C CA . ILE A 1 182 ? 17.705 -4.812 -33.182 1.00 92.62 182 ILE A CA 1
ATOM 1452 C C . ILE A 1 182 ? 19.080 -4.180 -33.360 1.00 92.62 182 ILE A C 1
ATOM 1454 O O . ILE A 1 182 ? 19.371 -3.619 -34.416 1.00 92.62 182 ILE A O 1
ATOM 1458 N N . ILE A 1 183 ? 19.910 -4.260 -32.329 1.00 91.38 183 ILE A N 1
ATOM 1459 C CA . ILE A 1 183 ? 21.243 -3.660 -32.310 1.00 91.38 183 ILE A CA 1
ATOM 1460 C C . ILE A 1 183 ? 22.282 -4.703 -31.913 1.00 91.38 183 ILE A C 1
ATOM 1462 O O . ILE A 1 183 ? 21.955 -5.718 -31.293 1.00 91.38 183 ILE A O 1
ATOM 1466 N N . LYS A 1 184 ? 23.543 -4.442 -32.249 1.00 91.94 184 LYS A N 1
ATOM 1467 C CA . LYS A 1 184 ? 24.675 -5.224 -31.763 1.00 91.94 184 LYS A CA 1
ATOM 1468 C C . LYS A 1 184 ? 25.471 -4.370 -30.787 1.00 91.94 184 LYS A C 1
ATOM 1470 O O . LYS A 1 184 ? 25.824 -3.247 -31.130 1.00 91.94 184 LYS A O 1
ATOM 1475 N N . THR A 1 185 ? 25.730 -4.891 -29.595 1.00 90.81 185 THR A N 1
ATOM 1476 C CA . THR A 1 185 ? 26.558 -4.191 -28.612 1.00 90.81 185 THR A CA 1
ATOM 1477 C C . THR A 1 185 ? 28.010 -4.125 -29.069 1.00 90.81 185 THR A C 1
ATOM 1479 O O . THR A 1 185 ? 28.484 -4.998 -29.807 1.00 90.81 185 THR A O 1
ATOM 1482 N N . ASP A 1 186 ? 28.721 -3.092 -28.624 1.00 90.50 186 ASP A N 1
ATOM 1483 C CA . ASP A 1 186 ? 30.152 -2.949 -28.881 1.00 90.50 186 ASP A CA 1
ATOM 1484 C C . ASP A 1 186 ? 30.999 -3.943 -28.056 1.00 90.50 186 ASP A C 1
ATOM 1486 O O . ASP A 1 186 ? 30.491 -4.834 -27.361 1.00 90.50 186 ASP A O 1
ATOM 1490 N N . GLU A 1 187 ? 32.323 -3.809 -28.133 1.00 91.25 187 GLU A N 1
ATOM 1491 C CA . GLU A 1 187 ? 33.267 -4.659 -27.399 1.00 91.25 187 GLU A CA 1
ATOM 1492 C C . GLU A 1 187 ? 33.211 -4.496 -25.871 1.00 91.25 187 GLU A C 1
ATOM 1494 O O . GLU A 1 187 ? 33.681 -5.370 -25.139 1.00 91.25 187 GLU A O 1
ATOM 1499 N N . HIS A 1 188 ? 32.583 -3.433 -25.379 1.00 87.56 188 HIS A N 1
ATOM 1500 C CA . HIS A 1 188 ? 32.400 -3.132 -23.963 1.00 87.56 188 HIS A CA 1
ATOM 1501 C C . HIS A 1 188 ? 30.954 -3.353 -23.485 1.00 87.56 188 HIS A C 1
ATOM 1503 O O . HIS A 1 188 ? 30.658 -3.147 -22.309 1.00 87.56 188 HIS A O 1
ATOM 1509 N N . GLY A 1 189 ? 30.057 -3.795 -24.372 1.00 85.06 189 GLY A N 1
ATOM 1510 C CA . GLY A 1 189 ? 28.653 -4.023 -24.050 1.00 85.06 189 GLY A CA 1
ATOM 1511 C C . GLY A 1 189 ? 27.794 -2.758 -24.080 1.00 85.06 189 GLY A C 1
ATOM 1512 O O . GLY A 1 189 ? 26.672 -2.786 -23.571 1.00 85.06 189 GLY A O 1
ATOM 1513 N N . PHE A 1 190 ? 28.287 -1.658 -24.654 1.00 86.62 190 PHE A N 1
ATOM 1514 C CA . PHE A 1 190 ? 27.502 -0.447 -24.869 1.00 86.62 190 PHE A CA 1
ATOM 1515 C C . PHE A 1 190 ? 26.674 -0.526 -26.150 1.00 86.62 190 PHE A C 1
ATOM 1517 O O . PHE A 1 190 ? 26.954 -1.282 -27.083 1.00 86.62 190 PHE A O 1
ATOM 1524 N N . ASN A 1 191 ? 25.625 0.290 -26.161 1.00 83.88 191 ASN A N 1
ATOM 1525 C CA . ASN A 1 191 ? 24.694 0.436 -27.265 1.00 83.88 191 ASN A CA 1
ATOM 1526 C C . ASN A 1 191 ? 25.081 1.708 -28.036 1.00 83.88 191 ASN A C 1
ATOM 1528 O O . ASN A 1 191 ? 24.645 2.791 -27.644 1.00 83.88 191 ASN A O 1
ATOM 1532 N N . ASN A 1 192 ? 25.926 1.573 -29.064 1.00 73.31 192 ASN A N 1
ATOM 1533 C CA . ASN A 1 192 ? 26.395 2.676 -29.918 1.00 73.31 192 ASN A CA 1
ATOM 1534 C C . ASN A 1 192 ? 25.728 2.657 -31.295 1.00 73.31 192 ASN A C 1
ATOM 1536 O O . ASN A 1 192 ? 25.436 1.544 -31.791 1.00 73.31 192 ASN A O 1
#

Solvent-accessible surface area (backbone atoms only — not comparable to full-atom values): 10961 Å² total; per-residue (Å²): 134,83,79,79,76,77,72,75,55,72,66,51,54,54,49,23,53,48,51,30,52,52,46,30,52,51,22,52,49,47,30,51,49,32,54,52,42,67,78,56,66,52,70,70,56,60,76,74,39,57,73,68,55,52,51,55,50,38,52,50,47,35,54,54,18,55,53,46,31,51,54,26,55,53,47,70,73,46,59,69,70,61,32,36,54,49,37,50,54,52,52,53,49,52,51,49,53,54,49,51,50,51,46,54,68,72,67,51,69,81,74,57,61,66,51,54,51,24,59,74,71,74,44,73,51,63,80,69,51,76,62,60,54,42,51,53,36,43,76,72,70,38,75,51,49,83,67,59,60,55,72,79,58,74,54,98,83,78,83,60,70,48,80,41,40,67,51,68,35,36,27,50,55,73,65,79,85,32,42,66,50,78,47,59,24,39,88,66,11,40,89,120

Secondary structure (DSSP, 8-state):
------PPPHHHHHHHHHHHHHHHHHHHHHHHHHHHHHHS--HHHHHHS-HHHHHHHHHHHHHHHHHHHHHHHHHTTS-HHHHHHHHHHHHHHHHHHHHHHHHHHHH-----HHHHHHHHHT-------HHHHHHHHHHTT--EEE---TTS-B-TTS--B-----TT-EEE---SSSS--EEE--TTS---

Radius of gyration: 27.83 Å; Cα contacts (8 Å, |Δi|>4): 188; chains: 1; bounding box: 80×38×62 Å

Mean predicted aligned error: 11.95 Å

Sequence (192 aa):
MKDNSHEPPQIAIKFANLVFVLGVLFFVFLIIFSICRFYNPTDDAIIKFSNDELLRYYLKLIFIGVIGLIFFGFGLRLKIDLKVNLSVMLVTTVITVYGFETYSGFFREKINLGAIKAKQMGVSYDTRTKTEVLDNLTDFGIKAFPNVFPGAHLTDSGIIYNIGGISNITTIFHNESGYYPIIKTDEHGFNN

pLDDT: mean 85.21, std 12.4, range [40.5, 97.62]

=== Feature glossary ===
The record interleaves many kinds of information about one protein. Here is each kind framed as the question it answers.

Q: Are the domains correctly placed relative to each other?
A: Predicted aligned error is AlphaFold's pairwise confidence. Unlike pLDDT (per-residue), PAE is per-residue-pair and captures whether two parts of the structure are correctly placed relative to each other. Units are ångströms of expected positional error.

Q: Which residues are in helices, strands, or loops?
A: Eight-state secondary structure (DSSP): H is the canonical α-helix, G the tighter 3₁₀-helix, I the wider π-helix; E/B are β-structure, T and S are turns and bends, and '-' is everything else. DSSP derives these from the pattern of main-chain N–H···O=C hydrogen bonds, not from the sequence.

Q: What if only a Cα trace is available?
A: P-SEA three-state annotation labels each residue as helix, strand, or coil based purely on the geometry of the Cα trace. It serves as a fallback when the full backbone (and thus DSSP) is unavailable.

Q: What are the backbone torsion angles?
A: φ (phi) and ψ (psi) are the two rotatable backbone dihedrals per residue: φ is the C(i-1)–N–Cα–C torsion, ψ is the N–Cα–C–N(i+1) torsion, both in degrees on (−180°, 180°]. α-helical residues cluster near (−60°, −45°); β-strand residues near (−120°, +130°). A Ramachandran plot is simply a scatter of (φ, ψ) for every residue.

Q: What known structures does this most resemble?
A: Structural nearest neighbors (via Foldseek easy-search vs the PDB). Reported per hit: target PDB id, E-value, and alignment TM-score. A TM-score above ~0.5 is the conventional threshold for 'same fold'.

Q: What family and function is it annotated with?
A: Database cross-references. InterPro integrates a dozen domain/family signature databases into unified entries with residue-range hits. GO terms attach function/process/location labels with evidence codes. CATH codes position the fold in a four-level structural taxonomy. Organism is the NCBI-taxonomy species name.

Q: Which residues are buried vs exposed?
A: Solvent accessibility: the surface area of each residue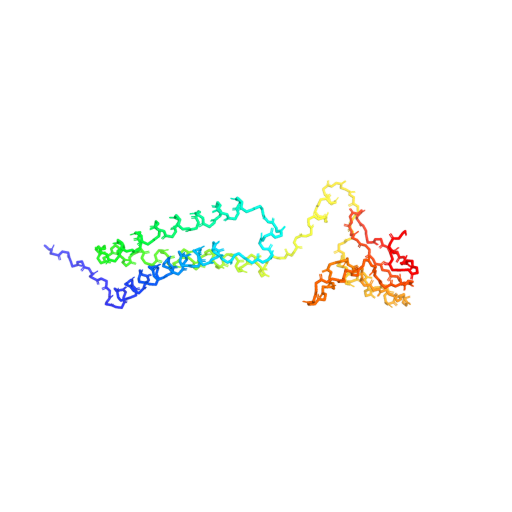 that a 1.4 Å water probe can touch, in Å². When only backbone atoms are present the absolute values are lower than full-atom SASA (side chains contribute most of the area) and are flagged as backbone-only.

Q: What do the diagnostic plots show?
A: Three diagnostic plots accompany the record. The Cα contact map visualizes the tertiary structure as a 2D adjacency matrix (8 Å cutoff, sequence-local contacts suppressed). The Ramachandran plot shows the distribution of backbone (φ, ψ) torsions, with points in the α and β basins reflecting secondary structure content. The PAE plot shows AlphaFold's inter-residue confidence as a color matrix.

Q: What is the amino-acid chain?
A: The amino-acid sequence is the protein's primary structure: the linear order of residues from the N-terminus to the C-terminus, written in one-letter code. Everything else here — the 3D coordinates, the secondary structure, the domain annotations — is ultimately a consequence of this string.

Q: What do the rendered images show?
A: The six renders are orthographic views along the three Cartesian axes in both directions. Representation (cartoon, sticks, or surface) and color scheme (sequence-rainbow or by-chain) vary across proteins so the training set covers all the common visualization conventions.

Q: Where is each backbone atom in 3D?
A: The mmCIF table is the protein's shape written out atom by atom. For each backbone N, Cα, C, and carbonyl O, it records an (x, y, z) coordinate triple in Å plus the residue type, chain letter, and residue number.

Q: How mobile is each atom in the crystal?
A: For experimental (PDB) structures, the B-factor (temperature factor) quantifies the positional spread of each atom in the crystal — a combination of thermal vibration and static disorder — in units of Å². High B-factors mark flexible loops or poorly resolved regions; low B-factors mark the rigid, well-ordered core.

Q: How big and how compact is the whole molecule?
A: Three whole-structure scalars: the radius of gyration (RMS distance of Cα from centroid, in Å), the count of Cα–Cα contacts (pairs closer than 8 Å and separated by more than four residues in sequence — i.e. tertiary, not local, contacts), and the bounding-box dimensions. Together they distinguish compact globular folds from extended fibres or disordered chains.

Q: What does the local fold look like, residue by residue?
A: A 3Di character summarizes, for each residue, the relative orientation of the Cα frame of its nearest spatial neighbor. Because it encodes fold topology rather than chemistry, 3Di alignments detect remote structural similarity that sequence alignment misses.

Q: How confident is the AlphaFold model at each residue?
A: For AlphaFold models, the B-factor field carries pLDDT — the model's own estimate of local accuracy on a 0–100 scale. Regions with pLDDT<50 should be treated as essentially unmodeled; they often correspond to intrinsically disordered segments.